Protein AF-B4I2L5-F1 (afdb_monomer_lite)

InterPro domains:
  IPR010512 Protein of unknown function DUF1091 [PF06477] (212-296)
  IPR010512 Protein of unknown function DUF1091 [SM00697] (222-309)
  IPR027887 Protein of unknown function DUF4464 [PF14713] (2-210)
  IPR027887 Protein of unknown function DUF4464 [PTHR33588] (3-206)

Secondary structure (DSSP, 8-state):
--GGG-SSHHHHHHTT--HHHHHHH--HHHHHHHHHHHTSS--SS-PPPHHHHHHHHHHHHHHTSPTTB--S--GGGG--S--HHHHHHHHHHHHHHTTS---EEEEEEE-TTS-EEEEEEEHHHHHHHTTBTT-TT---HHHHHTTSS-----TTSSEEEETTTTEEEE---SSEEEE-SS-SS-EEEETTT--EEES-TT------EEEEEEEEEESSSEEESS--EEEEHHHHHH-GGG-HHHHHHHHHHGGGBTT-SPSP--S---B----HHHHHHIIIIIS-PPSS-EEEEEEEEETTEEEE-

Foldseek 3Di:
DQLLPDPAPLSVLVVPQDPVNCVPVVDSVVSSCCSVVVPDPDDPDDDADRVRSVVVNVVVVVVPPDPFFADPDQLLVLQPDPPPVSVVLSVCQVVLVVVVDWDKDKDWDQDPVRDIKIAIAGSSQLRVLCRGNPDPPGDPSNCVSNVNDDDDDDLQGQWIADPVVRDIHGDADPQWDWDPPPFPAIWIAGPPPRDIDGPPPPDCSVFQFKKWKFKFFDDVHTDGPDDTDIDRLLVCLVPVVPDPVVNLVCVQQVVQWPSNDHDDDPDDIDGHDRDVVSVCCSCPPVPPDDDGDMDMDIFTATPNRTDDD

Radius of gyration: 32.86 Å; chains: 1; bounding box: 70×68×97 Å

Sequence (309 aa):
MNLINFNHYQDYVDSFITIKDIRYLGNKEIQRNLIQNACGKNCLGNLLTREQFYQRKEKELVLLKPRGLRGLQLFGDYLNNKDEVLQQFANREKKLLEKHISTVVYLVMRSKKGLEISSFMDLEQSLRESRFENFTGCVDWRGIFEGR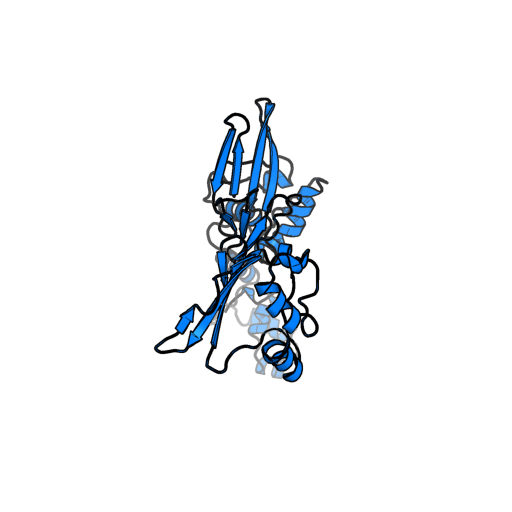TKLRPSNTHLSYFDWHQNRVTFNNSDNFRVQNKRAHSLLLKHVGDHKIFCVNASCDCEHSKSLNVSFFKRFSGYRPFMYNVTVDFCRFLKNPNSNAFVNFWYRMVVDYSNINHTCPYNRHIRVEKLPIDVVNFQMTEVLPFPEGDYLIESTWIAYDIKRVE

Structure (mmCIF, N/CA/C/O backbone):
data_AF-B4I2L5-F1
#
_entry.id   AF-B4I2L5-F1
#
loop_
_atom_site.group_PDB
_atom_site.id
_atom_site.type_symbol
_atom_site.label_atom_id
_atom_site.label_alt_id
_atom_site.label_comp_id
_atom_site.label_asym_id
_atom_site.label_entity_id
_atom_site.label_seq_id
_atom_site.pdbx_PDB_ins_code
_atom_site.Cartn_x
_atom_site.Cartn_y
_atom_site.Cartn_z
_atom_site.occupancy
_atom_site.B_iso_or_equiv
_atom_site.auth_seq_id
_atom_site.auth_comp_id
_atom_site.auth_asym_id
_atom_site.auth_atom_id
_atom_site.pdbx_PDB_model_num
ATOM 1 N N . MET A 1 1 ? 4.569 -17.262 41.190 1.00 61.34 1 MET A N 1
ATOM 2 C CA . MET A 1 1 ? 3.740 -18.275 40.499 1.00 61.34 1 MET A CA 1
ATOM 3 C C . MET A 1 1 ? 2.722 -17.508 39.670 1.00 61.34 1 MET A C 1
ATOM 5 O O . MET A 1 1 ? 2.061 -16.662 40.251 1.00 61.34 1 MET A O 1
ATOM 9 N N . ASN A 1 2 ? 2.671 -17.693 38.350 1.00 75.75 2 ASN A N 1
ATOM 10 C CA . ASN A 1 2 ? 1.764 -16.933 37.481 1.00 75.75 2 ASN A CA 1
ATOM 11 C C . ASN A 1 2 ? 0.374 -17.598 37.484 1.00 75.75 2 ASN A C 1
ATOM 13 O O . ASN A 1 2 ? 0.261 -18.748 37.058 1.00 75.75 2 ASN A O 1
ATOM 17 N N . LEU A 1 3 ? -0.660 -16.912 37.987 1.00 83.12 3 LEU A N 1
ATOM 18 C CA . LEU A 1 3 ? -2.002 -17.496 38.145 1.00 83.12 3 LEU A CA 1
ATOM 19 C C . LEU A 1 3 ? -2.769 -17.588 36.817 1.00 83.12 3 LEU A C 1
ATOM 21 O O . LEU A 1 3 ? -3.763 -18.309 36.721 1.00 83.12 3 LEU A O 1
ATOM 25 N N . ILE A 1 4 ? -2.300 -16.885 35.784 1.00 80.38 4 ILE A N 1
ATOM 26 C CA . ILE A 1 4 ? -2.923 -16.833 34.455 1.00 80.38 4 ILE A CA 1
ATOM 27 C C . ILE A 1 4 ? -2.838 -18.187 33.738 1.00 80.38 4 ILE A C 1
ATOM 29 O O . ILE A 1 4 ? -3.727 -18.520 32.960 1.00 80.38 4 ILE A O 1
ATOM 33 N N . ASN A 1 5 ? -1.825 -18.998 34.057 1.00 83.25 5 ASN A N 1
ATOM 34 C CA . ASN A 1 5 ? -1.577 -20.289 33.410 1.00 83.25 5 ASN A CA 1
ATOM 35 C C . ASN A 1 5 ? -2.523 -21.414 33.870 1.00 83.25 5 ASN A C 1
ATOM 37 O O . ASN A 1 5 ? -2.516 -22.491 33.282 1.00 83.25 5 ASN A O 1
ATOM 41 N N . PHE A 1 6 ? -3.321 -21.190 34.917 1.00 87.62 6 PHE A N 1
ATOM 42 C CA . PHE A 1 6 ? -4.268 -22.176 35.439 1.00 87.62 6 PHE A CA 1
ATOM 43 C C . PHE A 1 6 ? -5.675 -21.855 34.946 1.00 87.62 6 PHE A C 1
ATOM 45 O O . PHE A 1 6 ? -6.178 -20.760 35.206 1.00 87.62 6 PHE A O 1
ATOM 52 N N . ASN A 1 7 ? -6.344 -22.792 34.274 1.00 84.44 7 ASN A N 1
ATOM 53 C CA . ASN A 1 7 ? -7.700 -22.572 33.766 1.00 84.44 7 ASN A CA 1
ATOM 54 C C . ASN A 1 7 ? -8.716 -22.557 34.913 1.00 84.44 7 ASN A C 1
ATOM 56 O O . ASN A 1 7 ? -9.526 -21.630 35.010 1.00 84.44 7 ASN A O 1
ATOM 60 N N . HIS A 1 8 ? -8.601 -23.517 35.834 1.00 89.56 8 HIS A N 1
ATOM 61 C CA . HIS A 1 8 ? -9.477 -23.666 36.992 1.00 89.56 8 HIS A CA 1
ATOM 62 C C . HIS A 1 8 ? -8.708 -23.667 38.321 1.00 89.56 8 HIS A C 1
ATOM 64 O O . HIS A 1 8 ? -7.521 -23.974 38.384 1.00 89.56 8 HIS A O 1
ATOM 70 N N . TYR A 1 9 ? -9.413 -23.377 39.423 1.00 87.25 9 TYR A N 1
ATOM 71 C CA . TYR A 1 9 ? -8.840 -23.438 40.778 1.00 87.25 9 TYR A CA 1
ATOM 72 C C . TYR A 1 9 ? -8.257 -24.820 41.121 1.00 87.25 9 TYR A C 1
ATOM 74 O O . TYR A 1 9 ? -7.271 -24.915 41.842 1.00 87.25 9 TYR A O 1
ATOM 82 N N . GLN A 1 10 ? -8.840 -25.896 40.583 1.00 87.38 10 GLN A N 1
ATOM 83 C CA . GLN A 1 10 ? -8.324 -27.249 40.796 1.00 87.38 10 GLN A CA 1
ATOM 84 C C . GLN A 1 10 ? -6.940 -27.450 40.173 1.00 87.38 10 GLN A C 1
ATOM 86 O O . GLN A 1 10 ? -6.115 -28.111 40.788 1.00 87.38 10 GLN A O 1
ATOM 91 N N . ASP A 1 11 ? -6.655 -26.831 39.025 1.00 88.88 11 ASP A N 1
ATOM 92 C CA . ASP A 1 11 ? -5.337 -26.911 38.379 1.00 88.88 11 ASP A CA 1
ATOM 93 C C . ASP A 1 11 ? -4.271 -26.204 39.228 1.00 88.88 11 ASP A C 1
ATOM 95 O O . ASP A 1 11 ? -3.132 -26.655 39.336 1.00 88.88 11 ASP A O 1
ATOM 99 N N . TYR A 1 12 ? -4.662 -25.103 39.879 1.00 88.06 12 TYR A N 1
ATOM 100 C CA . TYR A 1 12 ? -3.818 -24.400 40.839 1.00 88.06 12 TYR A CA 1
ATOM 101 C C . TYR A 1 12 ? -3.526 -25.263 42.071 1.00 88.06 12 TYR A C 1
ATOM 103 O O . TYR A 1 12 ? -2.370 -25.366 42.468 1.00 88.06 12 TYR A O 1
ATOM 111 N N . VAL A 1 13 ? -4.534 -25.931 42.643 1.00 87.06 13 VAL A N 1
ATOM 112 C CA . VAL A 1 13 ? -4.345 -26.851 43.782 1.00 87.06 13 VAL A CA 1
ATOM 113 C C . VAL A 1 13 ? -3.491 -28.058 43.380 1.00 87.06 13 VAL A C 1
ATOM 115 O O . VAL A 1 13 ? -2.597 -28.449 44.126 1.00 87.06 13 VAL A O 1
ATOM 118 N N . ASP A 1 14 ? -3.704 -28.595 42.178 1.00 87.94 14 ASP A N 1
ATOM 119 C CA . ASP A 1 14 ? -2.928 -29.711 41.634 1.00 87.94 14 ASP A CA 1
ATOM 120 C C . ASP A 1 14 ? -1.438 -29.368 41.487 1.00 87.94 14 ASP A C 1
ATOM 122 O O . ASP A 1 14 ? -0.596 -30.252 41.621 1.00 87.94 14 ASP A O 1
ATOM 126 N N . SER A 1 15 ? -1.089 -28.092 41.281 1.00 87.25 15 SER A N 1
ATOM 127 C CA . SER A 1 15 ? 0.312 -27.653 41.184 1.00 87.25 15 SER A CA 1
ATOM 128 C C . SER A 1 15 ? 1.120 -27.829 42.477 1.00 87.25 15 SER A C 1
ATOM 130 O O . SER A 1 15 ? 2.350 -27.815 42.432 1.00 87.25 15 SER A O 1
ATOM 132 N N . PHE A 1 16 ? 0.445 -28.021 43.614 1.00 84.88 16 PHE A N 1
ATOM 133 C CA . PHE A 1 16 ? 1.075 -28.296 44.906 1.00 84.88 16 PHE A CA 1
ATOM 134 C C . PHE A 1 16 ? 1.218 -29.798 45.197 1.00 84.88 16 PHE A C 1
ATOM 136 O O . PHE A 1 16 ? 1.852 -30.155 46.188 1.00 84.88 16 PHE A O 1
ATOM 143 N N . ILE A 1 17 ? 0.659 -30.681 44.358 1.00 84.94 17 ILE A N 1
ATOM 144 C CA . ILE A 1 17 ? 0.780 -32.135 44.519 1.00 84.94 17 ILE A CA 1
ATOM 145 C C . ILE A 1 17 ? 2.190 -32.562 44.104 1.00 84.94 17 ILE A C 1
ATOM 147 O O . ILE A 1 17 ? 2.605 -32.376 42.959 1.00 84.94 17 ILE A O 1
ATOM 151 N N . THR A 1 18 ? 2.930 -33.182 45.019 1.00 83.88 18 THR A N 1
ATOM 152 C CA . THR A 1 18 ? 4.254 -33.734 44.721 1.00 83.88 18 THR A CA 1
ATOM 153 C C . THR A 1 18 ? 4.166 -35.186 44.249 1.00 83.88 18 THR A C 1
ATOM 155 O O . THR A 1 18 ? 3.208 -35.910 44.514 1.00 83.88 18 THR A O 1
ATOM 158 N N . ILE A 1 19 ? 5.226 -35.671 43.594 1.00 84.69 19 ILE A N 1
ATOM 159 C CA . ILE A 1 19 ? 5.331 -37.078 43.158 1.00 84.69 19 ILE A CA 1
ATOM 160 C C . ILE A 1 19 ? 5.208 -38.052 44.348 1.00 84.69 19 ILE A C 1
ATOM 162 O O . ILE A 1 19 ? 4.711 -39.168 44.192 1.00 84.69 19 ILE A O 1
ATOM 166 N N . LYS A 1 20 ? 5.631 -37.636 45.552 1.00 83.38 20 LYS A N 1
ATOM 167 C CA . LYS A 1 20 ? 5.480 -38.438 46.774 1.00 83.38 20 LYS A CA 1
ATOM 168 C C . LYS A 1 20 ? 4.007 -38.575 47.163 1.00 83.38 20 LYS A C 1
ATOM 170 O O . LYS A 1 20 ? 3.573 -39.688 47.439 1.00 83.38 20 LYS A O 1
ATOM 175 N N . ASP A 1 21 ? 3.235 -37.494 47.101 1.00 81.94 21 ASP A N 1
ATOM 176 C CA . ASP A 1 21 ? 1.800 -37.503 47.423 1.00 81.94 21 ASP A CA 1
ATOM 177 C C . ASP A 1 21 ? 1.022 -38.427 46.480 1.00 81.94 21 ASP A C 1
ATOM 179 O O . ASP A 1 21 ? 0.150 -39.181 46.914 1.00 81.94 21 ASP A O 1
ATOM 183 N N . ILE A 1 22 ? 1.409 -38.445 45.199 1.00 84.44 22 ILE A N 1
ATOM 184 C CA . ILE A 1 22 ? 0.869 -39.379 44.202 1.00 84.44 22 ILE A CA 1
ATOM 185 C C . ILE A 1 22 ? 1.139 -40.829 44.614 1.00 84.44 22 ILE A C 1
ATOM 187 O O . ILE A 1 22 ? 0.226 -41.654 44.600 1.00 84.44 22 ILE A O 1
ATOM 191 N N . ARG A 1 23 ? 2.377 -41.128 45.021 1.00 84.19 23 ARG A N 1
ATOM 192 C CA . ARG A 1 23 ? 2.812 -42.480 45.389 1.00 84.19 23 ARG A CA 1
ATOM 193 C C . ARG A 1 23 ? 2.156 -43.000 46.673 1.00 84.19 23 ARG A C 1
ATOM 195 O O . ARG A 1 23 ? 1.867 -44.189 46.736 1.00 84.19 23 ARG A O 1
ATOM 202 N N . TYR A 1 24 ? 1.948 -42.149 47.680 1.00 83.75 24 TYR A N 1
ATOM 203 C CA . TYR A 1 24 ? 1.448 -42.578 48.994 1.00 83.75 24 TYR A CA 1
ATOM 204 C C . TYR A 1 24 ? -0.075 -42.500 49.150 1.00 83.75 24 TYR A C 1
ATOM 206 O O . TYR A 1 24 ? -0.638 -43.318 49.870 1.00 83.75 24 TYR A O 1
ATOM 214 N N . LEU A 1 25 ? -0.752 -41.542 48.505 1.00 83.00 25 LEU A N 1
ATOM 215 C CA . LEU A 1 25 ? -2.194 -41.331 48.704 1.00 83.00 25 LEU A CA 1
ATOM 216 C C . LEU A 1 25 ? -3.056 -42.004 47.632 1.00 83.00 25 LEU A C 1
ATOM 218 O O . LEU A 1 25 ? -4.230 -42.254 47.891 1.00 83.00 25 LEU A O 1
ATOM 222 N N . GLY A 1 26 ? -2.505 -42.287 46.443 1.00 74.81 26 GLY A N 1
ATOM 223 C CA . GLY A 1 26 ? -3.140 -43.064 45.362 1.00 74.81 26 GLY A CA 1
ATOM 224 C C . GLY A 1 26 ? -4.397 -42.458 44.712 1.00 74.81 26 GLY A C 1
ATOM 225 O O . GLY A 1 26 ? -4.672 -42.737 43.549 1.00 74.81 26 GLY A O 1
ATOM 226 N N . ASN A 1 27 ? -5.139 -41.599 45.417 1.00 86.44 27 ASN A N 1
ATOM 227 C CA . ASN A 1 27 ? -6.363 -40.943 44.971 1.00 86.44 27 ASN A CA 1
ATOM 228 C C . ASN A 1 27 ? -6.184 -39.415 44.938 1.00 86.44 27 ASN A C 1
ATOM 230 O O . ASN A 1 27 ? -5.840 -38.779 45.940 1.00 86.44 27 ASN A O 1
ATOM 234 N N . LYS A 1 28 ? -6.480 -38.825 43.775 1.00 84.56 28 LYS A N 1
ATOM 235 C CA . LYS A 1 28 ? -6.339 -37.392 43.500 1.00 84.56 28 LYS A CA 1
ATOM 236 C C . LYS A 1 28 ? -7.265 -36.509 44.347 1.00 84.56 28 LYS A C 1
ATOM 238 O O . LYS A 1 28 ? -6.884 -35.399 44.710 1.00 84.56 28 LYS A O 1
ATOM 243 N N . GLU A 1 29 ? -8.458 -36.978 44.705 1.00 85.06 29 GLU A N 1
ATOM 244 C CA . GLU A 1 29 ? -9.378 -36.216 45.564 1.00 85.06 29 GLU A CA 1
ATOM 245 C C . GLU A 1 29 ? -8.872 -36.122 47.003 1.00 85.06 29 GLU A C 1
ATOM 247 O O . GLU A 1 29 ? -8.932 -35.055 47.612 1.00 85.06 29 GLU A O 1
ATOM 252 N N . ILE A 1 30 ? -8.296 -37.209 47.522 1.00 83.88 30 ILE A N 1
ATOM 253 C CA . ILE A 1 30 ? -7.693 -37.235 48.860 1.00 83.88 30 ILE A CA 1
ATOM 254 C C . ILE A 1 30 ? -6.484 -36.294 48.906 1.00 83.88 30 ILE A C 1
ATOM 256 O O . ILE A 1 30 ? -6.339 -35.537 49.860 1.00 83.88 30 ILE A O 1
ATOM 260 N N . GLN A 1 31 ? -5.665 -36.274 47.850 1.00 83.75 31 GLN A N 1
ATOM 261 C CA . GLN A 1 31 ? -4.533 -35.347 47.715 1.00 83.75 31 GLN A CA 1
ATOM 262 C C . GLN A 1 31 ? -4.987 -33.881 47.730 1.00 83.75 31 GLN A C 1
ATOM 264 O O . GLN A 1 31 ? -4.445 -33.074 48.483 1.00 83.75 31 GLN A O 1
ATOM 269 N N . ARG A 1 32 ? -6.017 -33.537 46.944 1.00 86.25 32 ARG A N 1
ATOM 270 C CA . ARG A 1 32 ? -6.589 -32.180 46.903 1.00 86.25 32 ARG A CA 1
ATOM 271 C C . ARG A 1 32 ? -7.162 -31.762 48.253 1.00 86.25 32 ARG A C 1
ATOM 273 O O . ARG A 1 32 ? -6.866 -30.662 48.714 1.00 86.25 32 ARG A O 1
ATOM 280 N N . ASN A 1 33 ? -7.934 -32.641 48.894 1.00 84.00 33 ASN A N 1
ATOM 281 C CA . ASN A 1 33 ? -8.493 -32.393 50.221 1.00 84.00 33 ASN A CA 1
ATOM 282 C C . ASN A 1 33 ? -7.387 -32.218 51.265 1.00 84.00 33 ASN A C 1
ATOM 284 O O . ASN A 1 33 ? -7.481 -31.327 52.105 1.00 84.00 33 ASN A O 1
ATOM 288 N N . LEU A 1 34 ? -6.318 -33.017 51.200 1.00 81.00 34 LEU A N 1
ATOM 289 C CA . LEU A 1 34 ? -5.181 -32.877 52.101 1.00 81.00 34 LEU A CA 1
ATOM 290 C C . LEU A 1 34 ? -4.499 -31.521 51.912 1.00 81.00 34 LEU A C 1
ATOM 292 O O . LEU A 1 34 ? -4.271 -30.841 52.895 1.00 81.00 34 LEU A O 1
ATOM 296 N N . ILE A 1 35 ? -4.238 -31.078 50.682 1.00 81.00 35 ILE A N 1
ATOM 297 C CA . ILE A 1 35 ? -3.601 -29.774 50.423 1.00 81.00 35 ILE A CA 1
ATOM 298 C C . ILE A 1 35 ? -4.484 -28.612 50.896 1.00 81.00 35 ILE A C 1
ATOM 300 O O . ILE A 1 35 ? -3.997 -27.675 51.530 1.00 81.00 35 ILE A O 1
ATOM 304 N N . GLN A 1 36 ? -5.787 -28.682 50.622 1.00 78.12 36 GLN A N 1
ATOM 305 C CA . GLN A 1 36 ? -6.747 -27.651 51.022 1.00 78.12 36 GLN A CA 1
ATOM 306 C C . GLN A 1 36 ? -6.915 -27.570 52.546 1.00 78.12 36 GLN A C 1
ATOM 308 O O . GLN A 1 36 ? -7.021 -26.469 53.083 1.00 78.12 36 GLN A O 1
ATOM 313 N N . ASN A 1 37 ? -6.901 -28.712 53.240 1.00 75.00 37 ASN A N 1
ATOM 314 C CA . ASN A 1 37 ? -7.140 -28.784 54.684 1.00 75.00 37 ASN A CA 1
ATOM 315 C C . ASN A 1 37 ? -5.853 -28.696 55.522 1.00 75.00 37 ASN A C 1
ATOM 317 O O . ASN A 1 37 ? -5.887 -28.184 56.639 1.00 75.00 37 ASN A O 1
ATOM 321 N N . ALA A 1 38 ? -4.716 -29.172 55.006 1.00 68.31 38 ALA A N 1
ATOM 322 C CA . ALA A 1 38 ? -3.429 -29.142 55.704 1.00 68.31 38 ALA A CA 1
ATOM 323 C C . ALA A 1 38 ? -2.872 -27.720 55.812 1.00 68.31 38 ALA A C 1
ATOM 325 O O . ALA A 1 38 ? -2.194 -27.413 56.789 1.00 68.31 38 ALA A O 1
ATOM 326 N N . CYS A 1 39 ? -3.214 -26.828 54.874 1.00 62.78 39 CYS A N 1
ATOM 327 C CA . CYS A 1 39 ? -2.889 -25.405 54.978 1.00 62.78 39 CYS A CA 1
ATOM 328 C C . CYS A 1 39 ? -3.935 -24.554 55.699 1.00 62.78 39 CYS A C 1
ATOM 330 O O . CYS A 1 39 ? -4.265 -23.443 55.287 1.00 62.78 39 CYS A O 1
ATOM 332 N N . GLY A 1 40 ? -4.389 -25.043 56.852 1.00 55.88 40 GLY A N 1
ATOM 333 C CA . GLY A 1 40 ? -5.051 -24.225 57.863 1.00 55.88 40 GLY A CA 1
ATOM 334 C C . GLY A 1 40 ? -4.043 -23.416 58.690 1.00 55.88 40 GLY A C 1
ATOM 335 O O . GLY A 1 40 ? -3.140 -23.990 59.288 1.00 55.88 40 GLY A O 1
ATOM 336 N N . LYS A 1 41 ? -4.227 -22.087 58.726 1.00 48.81 41 LYS A N 1
ATOM 337 C CA . LYS A 1 41 ? -3.626 -21.031 59.588 1.00 48.81 41 LYS A CA 1
ATOM 338 C C . LYS A 1 41 ? -2.095 -20.966 59.814 1.00 48.81 41 LYS A C 1
ATOM 340 O O . LYS A 1 41 ? -1.639 -19.877 60.135 1.00 48.81 41 LYS A O 1
ATOM 345 N N . ASN A 1 42 ? -1.306 -22.026 59.614 1.00 50.00 42 ASN A N 1
ATOM 346 C CA . ASN A 1 42 ? 0.117 -22.099 59.995 1.00 50.00 42 ASN A CA 1
ATOM 347 C C . ASN A 1 42 ? 1.076 -22.588 58.885 1.00 50.00 42 ASN A C 1
ATOM 349 O O . ASN A 1 42 ? 2.232 -22.901 59.164 1.00 50.00 42 ASN A O 1
ATOM 353 N N . CYS A 1 43 ? 0.652 -22.632 57.620 1.00 56.41 43 CYS A N 1
ATOM 354 C CA . CYS A 1 43 ? 1.584 -22.872 56.515 1.00 56.41 43 CYS A CA 1
ATOM 355 C C . CYS A 1 43 ? 2.410 -21.621 56.195 1.00 56.41 43 CYS A C 1
ATOM 357 O O . CYS A 1 43 ? 1.854 -20.560 55.928 1.00 56.41 43 CYS A O 1
ATOM 359 N N . LEU A 1 44 ? 3.732 -21.779 56.087 1.00 46.72 44 LEU A N 1
ATOM 360 C CA . LEU A 1 44 ? 4.698 -20.764 55.628 1.00 46.72 44 LEU A CA 1
ATOM 361 C C . LEU A 1 44 ? 4.501 -20.294 54.165 1.00 46.72 44 LEU A C 1
ATOM 363 O O . LEU A 1 44 ? 5.251 -19.450 53.680 1.00 46.72 44 LEU A O 1
ATOM 367 N N . GLY A 1 45 ? 3.480 -20.793 53.463 1.00 57.56 45 GLY A N 1
ATOM 368 C CA . GLY A 1 45 ? 3.029 -20.294 52.167 1.00 57.56 45 GLY A CA 1
ATOM 369 C C . GLY A 1 45 ? 1.503 -20.271 52.117 1.00 57.56 45 GLY A C 1
ATOM 370 O O . GLY A 1 45 ? 0.864 -21.315 52.210 1.00 57.56 45 GLY A O 1
ATOM 371 N N . ASN A 1 46 ? 0.913 -19.082 51.985 1.00 66.50 46 ASN A N 1
ATOM 372 C CA . ASN A 1 46 ? -0.540 -18.911 51.943 1.00 66.50 46 ASN A CA 1
ATOM 373 C C . ASN A 1 46 ? -1.109 -19.476 50.630 1.00 66.50 46 ASN A C 1
ATOM 375 O O . ASN A 1 46 ? -1.074 -18.799 49.598 1.00 66.50 46 ASN A O 1
ATOM 379 N N . LEU A 1 47 ? -1.643 -20.700 50.668 1.00 80.00 47 LEU A N 1
ATOM 380 C CA . LEU A 1 47 ? -2.510 -21.221 49.612 1.00 80.00 47 LEU A CA 1
ATOM 381 C C . LEU A 1 47 ? -3.712 -20.279 49.468 1.00 80.00 47 LEU A C 1
ATOM 383 O O . LEU A 1 47 ? -4.378 -19.958 50.453 1.00 80.00 47 LEU A O 1
ATOM 387 N N . LEU A 1 48 ? -3.986 -19.816 48.249 1.00 83.50 48 LEU A N 1
ATOM 388 C CA . LEU A 1 48 ? -5.117 -18.920 48.020 1.00 83.50 48 LEU A CA 1
ATOM 389 C C . LEU A 1 48 ? -6.430 -19.676 48.198 1.00 83.50 48 LEU A C 1
ATOM 391 O O . LEU A 1 48 ? -6.603 -20.777 47.662 1.00 83.50 48 LEU A O 1
ATOM 395 N N . THR A 1 49 ? -7.386 -19.055 48.889 1.00 84.50 49 THR A N 1
ATOM 396 C CA . THR A 1 49 ? -8.768 -19.544 48.861 1.00 84.50 49 THR A CA 1
ATOM 397 C C . THR A 1 49 ? -9.317 -19.456 47.436 1.00 84.50 49 THR A C 1
ATOM 399 O O . THR A 1 49 ? -8.818 -18.689 46.607 1.00 84.50 49 THR A O 1
ATOM 402 N N . ARG A 1 50 ? -10.370 -20.224 47.132 1.00 87.12 50 ARG A N 1
ATOM 403 C CA . ARG A 1 50 ? -11.007 -20.210 45.805 1.00 87.12 50 ARG A CA 1
ATOM 404 C C . ARG A 1 50 ? -11.382 -18.791 45.361 1.00 87.12 50 ARG A C 1
ATOM 406 O O . ARG A 1 50 ? -11.138 -18.430 44.215 1.00 87.12 50 ARG A O 1
ATOM 413 N N . GLU A 1 51 ? -11.916 -17.979 46.269 1.00 85.75 51 GLU A N 1
ATOM 414 C CA . GLU A 1 51 ? -12.274 -16.581 46.001 1.00 85.75 51 GLU A CA 1
ATOM 415 C C . GLU A 1 51 ? -11.041 -15.703 45.764 1.00 85.75 51 GLU A C 1
ATOM 417 O O . GLU A 1 51 ? -10.975 -14.977 44.772 1.00 85.75 51 GLU A O 1
ATOM 422 N N . GLN A 1 52 ? -10.027 -15.816 46.627 1.00 87.31 52 GLN A N 1
ATOM 423 C CA . GLN A 1 52 ? -8.784 -15.056 46.494 1.00 87.31 52 GLN A CA 1
ATOM 424 C C . GLN A 1 52 ? -8.041 -15.387 45.198 1.00 87.31 52 GLN A C 1
ATOM 426 O O . GLN A 1 52 ? -7.450 -14.493 44.592 1.00 87.31 52 GLN A O 1
ATOM 431 N N . PHE A 1 53 ? -8.083 -16.647 44.753 1.00 89.62 53 PHE A N 1
ATOM 432 C CA . PHE A 1 53 ? -7.508 -17.084 43.484 1.00 89.62 53 PHE A CA 1
ATOM 433 C C . PHE A 1 53 ? -8.138 -16.343 42.302 1.00 89.62 53 PHE A C 1
ATOM 435 O O . PHE A 1 53 ? -7.413 -15.726 41.520 1.00 89.62 53 PHE A O 1
ATOM 442 N N . TYR A 1 54 ? -9.472 -16.340 42.196 1.00 89.19 54 TYR A N 1
ATOM 443 C CA . TYR A 1 54 ? -10.154 -15.653 41.096 1.00 89.19 54 TYR A CA 1
ATOM 444 C C . TYR A 1 54 ? -9.942 -14.135 41.152 1.00 89.19 54 TYR A C 1
ATOM 446 O O . TYR A 1 54 ? -9.616 -13.538 40.128 1.00 89.19 54 TYR A O 1
ATOM 454 N N . GLN A 1 55 ? -10.004 -13.523 42.340 1.00 88.44 55 GLN A N 1
ATOM 455 C CA . GLN A 1 55 ? -9.766 -12.083 42.505 1.00 88.44 55 GLN A CA 1
ATOM 456 C C . GLN A 1 55 ? -8.341 -11.662 42.115 1.00 88.44 55 GLN A C 1
ATOM 458 O O . GLN A 1 55 ? -8.147 -10.632 41.467 1.00 88.44 55 GLN A O 1
ATOM 463 N N . ARG A 1 56 ? -7.313 -12.428 42.507 1.00 85.62 56 ARG A N 1
ATOM 464 C CA . ARG A 1 56 ? -5.923 -12.128 42.121 1.00 85.62 56 ARG A CA 1
ATOM 465 C C . ARG A 1 56 ? -5.682 -12.365 40.636 1.00 85.62 56 ARG A C 1
ATOM 467 O O . ARG A 1 56 ? -5.031 -11.532 40.013 1.00 85.62 56 ARG A O 1
ATOM 474 N N . LYS A 1 57 ? -6.225 -13.450 40.076 1.00 87.38 57 LYS A N 1
ATOM 475 C CA . LYS A 1 57 ? -6.122 -13.753 38.643 1.00 87.38 57 LYS A CA 1
ATOM 476 C C . LYS A 1 57 ? -6.742 -12.640 37.799 1.00 87.38 57 LYS A C 1
ATOM 478 O O . LYS A 1 57 ? -6.150 -12.221 36.812 1.00 87.38 57 LYS A O 1
ATOM 483 N N . GLU A 1 58 ? -7.892 -12.112 38.209 1.00 82.50 58 GLU A N 1
ATOM 484 C CA . GLU A 1 58 ? -8.534 -10.983 37.532 1.00 82.50 58 GLU A CA 1
ATOM 485 C C . GLU A 1 58 ? -7.680 -9.709 37.599 1.00 82.50 58 GLU A C 1
ATOM 487 O O . GLU A 1 58 ? -7.466 -9.053 36.581 1.00 82.50 58 GLU A O 1
ATOM 492 N N . LYS A 1 59 ? -7.107 -9.393 38.767 1.00 83.44 59 LYS A N 1
ATOM 493 C CA . LYS A 1 59 ? -6.180 -8.258 38.917 1.00 83.44 59 LYS A CA 1
ATOM 494 C C . LYS A 1 59 ? -4.927 -8.407 38.048 1.00 83.44 59 LYS A C 1
ATOM 496 O O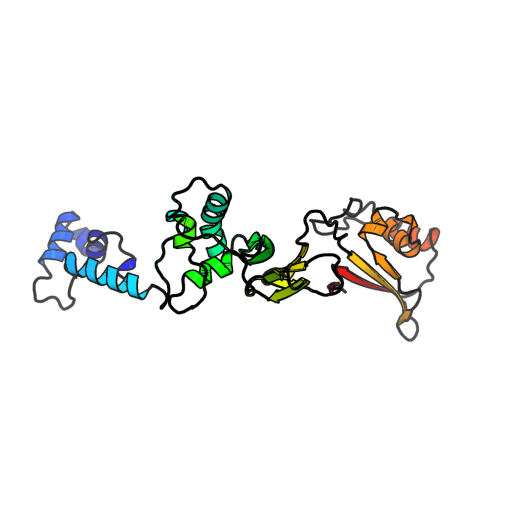 . LYS A 1 59 ? -4.533 -7.440 37.404 1.00 83.44 59 LYS A O 1
ATOM 501 N N . GLU A 1 60 ? -4.323 -9.594 37.988 1.00 81.19 60 GLU A N 1
ATOM 502 C CA . GLU A 1 60 ? -3.181 -9.873 37.101 1.00 81.19 60 GLU A CA 1
ATOM 503 C C . GLU A 1 60 ? -3.559 -9.735 35.618 1.00 81.19 60 GLU A C 1
ATOM 505 O O . GLU A 1 60 ? -2.819 -9.121 34.852 1.00 81.19 60 GLU A O 1
ATOM 510 N N . LEU A 1 61 ? -4.741 -10.213 35.213 1.00 74.62 61 LEU A N 1
ATOM 511 C CA . LEU A 1 61 ? -5.259 -10.040 33.850 1.00 74.62 61 LEU A CA 1
ATOM 512 C C . LEU A 1 61 ? -5.502 -8.570 33.494 1.00 74.62 61 LEU A C 1
ATOM 514 O O . LEU A 1 61 ? -5.282 -8.168 32.353 1.00 74.62 61 LEU A O 1
ATOM 518 N N . VAL A 1 62 ? -5.943 -7.754 34.452 1.00 71.69 62 VAL A N 1
ATOM 519 C CA . VAL A 1 62 ? -6.088 -6.304 34.266 1.00 71.69 62 VAL A CA 1
ATOM 520 C C . VAL A 1 62 ? -4.724 -5.626 34.131 1.00 71.69 62 VAL A C 1
ATOM 522 O O . VAL A 1 62 ? -4.580 -4.752 33.284 1.00 71.69 62 VAL A O 1
ATOM 525 N N . LEU A 1 63 ? -3.713 -6.048 34.897 1.00 70.31 63 LEU A N 1
ATOM 526 C CA . LEU A 1 63 ? -2.346 -5.517 34.804 1.00 70.31 63 LEU A CA 1
ATOM 527 C C . LEU A 1 63 ? -1.638 -5.889 33.492 1.00 70.31 63 LEU A C 1
ATOM 529 O O . LEU A 1 63 ? -0.779 -5.135 33.039 1.00 70.31 63 LEU A O 1
ATOM 533 N N . LEU A 1 64 ? -2.009 -7.012 32.869 1.00 66.69 64 LEU A N 1
ATOM 534 C CA . LEU A 1 64 ? -1.561 -7.375 31.521 1.00 66.69 64 LEU A CA 1
ATOM 535 C C . LEU A 1 64 ? -2.180 -6.509 30.415 1.00 66.69 64 LEU A C 1
ATOM 537 O O . LEU A 1 64 ? -1.679 -6.524 29.289 1.00 66.69 64 LEU A O 1
ATOM 541 N N . LYS A 1 65 ? -3.261 -5.764 30.689 1.00 59.62 65 LYS A N 1
ATOM 542 C CA . LYS A 1 65 ? -3.828 -4.856 29.688 1.00 59.62 65 LYS A CA 1
ATOM 543 C C . LYS A 1 65 ? -2.859 -3.684 29.486 1.00 59.62 65 LYS A C 1
ATOM 545 O O . LYS A 1 65 ? -2.500 -3.027 30.466 1.00 59.62 65 LYS A O 1
ATOM 550 N N . PRO A 1 66 ? -2.441 -3.378 28.245 1.00 58.66 66 PRO A N 1
ATOM 551 C CA . PRO A 1 66 ? -1.630 -2.195 27.992 1.00 58.66 66 PRO A CA 1
ATOM 552 C C . PRO A 1 66 ? -2.384 -0.949 28.478 1.00 58.66 66 PRO A C 1
ATOM 554 O O . PRO A 1 66 ? -3.580 -0.792 28.219 1.00 58.66 66 PRO A O 1
ATOM 557 N N . ARG A 1 67 ? -1.695 -0.080 29.232 1.00 55.72 67 ARG A N 1
ATOM 558 C CA . ARG A 1 67 ? -2.290 1.135 29.812 1.00 55.72 67 ARG A CA 1
ATOM 559 C C . ARG A 1 67 ? -2.894 2.001 28.698 1.00 55.72 67 ARG A C 1
ATOM 561 O O . ARG A 1 67 ? -2.203 2.316 27.734 1.00 55.72 67 ARG A O 1
ATOM 568 N N . GLY A 1 68 ? -4.159 2.398 28.855 1.00 57.66 68 GLY A N 1
ATOM 569 C CA . GLY A 1 68 ? -4.865 3.302 27.937 1.00 57.66 68 GLY A CA 1
ATOM 570 C C . GLY A 1 68 ? -5.650 2.638 26.799 1.00 57.66 68 GLY A C 1
ATOM 571 O O . GLY A 1 68 ? -6.087 3.354 25.903 1.00 57.66 68 GLY A O 1
ATOM 572 N N . LEU A 1 69 ? -5.836 1.311 26.810 1.00 62.59 69 LEU A N 1
ATOM 573 C CA . LEU A 1 69 ? -6.622 0.580 25.806 1.00 62.59 69 LEU A CA 1
ATOM 574 C C . LEU A 1 69 ? -8.067 0.314 26.290 1.00 62.59 69 LEU A C 1
ATOM 576 O O . LEU A 1 69 ? -8.270 -0.375 27.294 1.00 62.59 69 LEU A O 1
ATOM 580 N N . ARG A 1 70 ? -9.086 0.781 25.552 1.00 59.81 70 ARG A N 1
ATOM 581 C CA . ARG A 1 70 ? -10.506 0.466 25.804 1.00 59.81 70 ARG A CA 1
ATOM 582 C C . ARG A 1 70 ? -10.840 -0.966 25.398 1.00 59.81 70 ARG A C 1
ATOM 584 O O . ARG A 1 70 ? -11.257 -1.213 24.271 1.00 59.81 70 ARG A O 1
ATOM 591 N N . GLY A 1 71 ? -10.736 -1.888 26.353 1.00 61.66 71 GLY A N 1
ATOM 592 C CA . GLY A 1 71 ? -11.219 -3.264 26.207 1.00 61.66 71 GLY A CA 1
ATOM 593 C C . GLY A 1 71 ? -10.475 -4.096 25.149 1.00 61.66 71 GLY A C 1
ATOM 594 O O . GLY A 1 71 ? -9.813 -3.588 24.252 1.00 61.66 71 GLY A O 1
ATOM 595 N N . LEU A 1 72 ? -10.579 -5.422 25.263 1.00 68.38 72 LEU A N 1
ATOM 596 C CA . LEU A 1 72 ? -10.033 -6.370 24.275 1.00 68.38 72 LEU A CA 1
ATOM 597 C C . LEU A 1 72 ? -11.058 -6.738 23.189 1.00 68.38 72 LEU A C 1
ATOM 599 O O . LEU A 1 72 ? -10.760 -7.533 22.304 1.00 68.38 72 LEU A O 1
ATOM 603 N N . GLN A 1 73 ? -12.270 -6.190 23.277 1.00 80.94 73 GLN A N 1
ATOM 604 C CA . GLN A 1 73 ? -13.375 -6.544 22.398 1.00 80.94 73 GLN A CA 1
ATOM 605 C C . GLN A 1 73 ? -13.203 -5.927 21.006 1.00 80.94 73 GLN A C 1
ATOM 607 O O . GLN A 1 73 ? -12.630 -4.838 20.855 1.00 80.94 73 GLN A O 1
ATOM 612 N N . LEU A 1 74 ? -13.677 -6.632 19.983 1.00 87.25 74 LEU A N 1
ATOM 613 C CA . LEU A 1 74 ? -13.671 -6.144 18.610 1.00 87.25 74 LEU A CA 1
ATOM 614 C C . LEU A 1 74 ? -14.857 -5.195 18.407 1.00 87.25 74 LEU A C 1
ATOM 616 O O . LEU A 1 74 ? -15.929 -5.401 18.973 1.00 87.25 74 LEU A O 1
ATOM 620 N N . PHE A 1 75 ? -14.675 -4.126 17.633 1.00 90.50 75 PHE A N 1
ATOM 621 C CA . PHE A 1 75 ? -15.777 -3.219 17.311 1.00 90.50 75 PHE A CA 1
ATOM 622 C C . PHE A 1 75 ? -16.841 -3.916 16.458 1.00 90.50 75 PHE A C 1
ATOM 624 O O . PHE A 1 75 ? -18.027 -3.634 16.616 1.00 90.50 75 PHE A O 1
ATOM 631 N N . GLY A 1 76 ? -16.430 -4.869 15.619 1.00 87.75 76 GLY A N 1
ATOM 632 C CA . GLY A 1 76 ? -17.317 -5.707 14.821 1.00 87.75 76 GLY A CA 1
ATOM 633 C C . GLY A 1 76 ? -18.317 -6.526 15.641 1.00 87.75 76 GLY A C 1
ATOM 634 O O . GLY A 1 76 ? -19.388 -6.833 15.127 1.00 87.75 76 GLY A O 1
ATOM 635 N N . ASP A 1 77 ? -18.034 -6.808 16.918 1.00 89.88 77 ASP A N 1
ATOM 636 C CA . ASP A 1 77 ? -18.964 -7.520 17.810 1.00 89.88 77 ASP A CA 1
ATOM 637 C C . ASP A 1 77 ? -20.230 -6.692 18.115 1.00 89.88 77 ASP A C 1
ATOM 639 O O . ASP A 1 77 ? -21.247 -7.241 18.529 1.00 89.88 77 ASP A O 1
ATOM 643 N N . TYR A 1 78 ? -20.177 -5.371 17.905 1.00 90.06 78 TYR A N 1
ATOM 644 C CA . TYR A 1 78 ? -21.290 -4.436 18.108 1.00 90.06 78 TYR A CA 1
ATOM 645 C C . TYR A 1 78 ? -22.126 -4.204 16.837 1.00 90.06 78 TYR A C 1
ATOM 647 O O . TYR A 1 78 ? -22.967 -3.302 16.800 1.00 90.06 78 TYR A O 1
ATOM 655 N N . LEU A 1 79 ? -21.870 -4.969 15.772 1.00 91.19 79 LEU A N 1
ATOM 656 C CA . LEU A 1 79 ? -22.584 -4.850 14.509 1.00 91.19 79 LEU A CA 1
ATOM 657 C C . LEU A 1 79 ? -24.044 -5.296 14.666 1.00 91.19 79 LEU A C 1
ATOM 659 O O . LEU A 1 79 ? -24.338 -6.485 14.758 1.00 91.19 79 LEU A O 1
ATOM 663 N N . ASN A 1 80 ? -24.963 -4.333 14.613 1.00 89.50 80 ASN A N 1
ATOM 664 C CA . ASN A 1 80 ? -26.402 -4.588 14.769 1.00 89.50 80 ASN A CA 1
ATOM 665 C C . ASN A 1 80 ? -27.190 -4.488 13.454 1.00 89.50 80 ASN A C 1
ATOM 667 O O . ASN A 1 80 ? -28.396 -4.733 13.426 1.00 89.50 80 ASN A O 1
ATOM 671 N N . ASN A 1 81 ? -26.537 -4.091 12.362 1.00 87.19 81 ASN A N 1
ATOM 672 C CA . ASN A 1 81 ? -27.169 -3.856 11.069 1.00 87.19 81 ASN A CA 1
ATOM 673 C C . ASN A 1 81 ? -26.678 -4.851 10.002 1.00 87.19 81 ASN A C 1
ATOM 675 O O . ASN A 1 81 ? -25.695 -5.569 10.177 1.00 87.19 81 ASN A O 1
ATOM 679 N N . LYS A 1 82 ? -27.401 -4.909 8.880 1.00 91.38 82 LYS A N 1
ATOM 680 C CA . LYS A 1 82 ? -27.065 -5.755 7.723 1.00 91.38 82 LYS A CA 1
ATOM 681 C C . LYS A 1 82 ? -26.252 -5.004 6.662 1.00 91.38 82 LYS A C 1
ATOM 683 O O . LYS A 1 82 ? -26.324 -5.353 5.491 1.00 91.38 82 LYS A O 1
ATOM 688 N N . ASP A 1 83 ? -25.539 -3.949 7.050 1.00 93.06 83 ASP A N 1
ATOM 689 C CA . ASP A 1 83 ? -24.718 -3.185 6.113 1.00 93.06 83 ASP A CA 1
ATOM 690 C C . ASP A 1 83 ? -23.540 -4.052 5.647 1.00 93.06 83 ASP A C 1
ATOM 692 O O . ASP A 1 83 ? -22.703 -4.478 6.448 1.00 93.06 83 ASP A O 1
ATOM 696 N N . GLU A 1 84 ? -23.490 -4.333 4.346 1.00 94.56 84 GLU A N 1
ATOM 697 C CA . GLU A 1 84 ? -22.468 -5.192 3.750 1.00 94.56 84 GLU A CA 1
ATOM 698 C C . GLU A 1 84 ? -21.056 -4.632 3.966 1.00 94.56 84 GLU A C 1
ATOM 700 O O . GLU A 1 84 ? -20.123 -5.391 4.234 1.00 94.56 84 GLU A O 1
ATOM 705 N N . VAL A 1 85 ? -20.878 -3.308 3.918 1.00 93.12 85 VAL A N 1
ATOM 706 C CA . VAL A 1 85 ? -19.570 -2.666 4.105 1.00 93.12 85 VAL A CA 1
ATOM 707 C C . VAL A 1 85 ? -19.110 -2.818 5.552 1.00 93.12 85 VAL A C 1
ATOM 709 O O . VAL A 1 85 ? -17.957 -3.180 5.797 1.00 93.12 85 VAL A O 1
ATOM 712 N N . LEU A 1 86 ? -20.003 -2.611 6.521 1.00 94.31 86 LEU A N 1
ATOM 713 C CA . LEU A 1 86 ? -19.663 -2.792 7.935 1.00 94.31 86 LEU A CA 1
ATOM 714 C C . LEU A 1 86 ? -19.403 -4.262 8.279 1.00 94.31 86 LEU A C 1
ATOM 716 O O . LEU A 1 86 ? -18.462 -4.548 9.019 1.00 94.31 86 LEU A O 1
ATOM 720 N N . GLN A 1 87 ? -20.134 -5.207 7.680 1.00 94.56 87 GLN A N 1
ATOM 721 C CA . GLN A 1 87 ? -19.803 -6.635 7.777 1.00 94.56 87 GLN A CA 1
ATOM 722 C C . GLN A 1 87 ? -18.393 -6.920 7.246 1.00 94.56 87 GLN A C 1
ATOM 724 O O . GLN A 1 87 ? -17.611 -7.646 7.865 1.00 94.56 87 GLN A O 1
ATOM 729 N N . GLN A 1 88 ? -18.026 -6.314 6.114 1.00 95.38 88 GLN A N 1
ATOM 730 C CA . GLN A 1 88 ? -16.685 -6.436 5.552 1.00 95.38 88 GLN A CA 1
ATOM 731 C C . GLN A 1 88 ? -15.607 -5.810 6.452 1.00 95.38 88 GLN A C 1
ATOM 733 O O . GLN A 1 88 ? -14.494 -6.344 6.502 1.00 95.38 88 GLN A O 1
ATOM 738 N N . PHE A 1 89 ? -15.904 -4.731 7.180 1.00 95.75 89 PHE A N 1
ATOM 739 C CA . PHE A 1 89 ? -14.985 -4.154 8.168 1.00 95.75 89 PHE A CA 1
ATOM 740 C C . PHE A 1 89 ? -14.839 -5.048 9.401 1.00 95.75 89 PHE A C 1
ATOM 742 O O . PHE A 1 89 ? -13.707 -5.344 9.783 1.00 95.75 89 PHE A O 1
ATOM 749 N N . ALA A 1 90 ? -15.942 -5.560 9.955 1.00 94.12 90 ALA A N 1
ATOM 750 C CA . ALA A 1 90 ? -15.928 -6.496 11.082 1.00 94.12 90 ALA A CA 1
ATOM 751 C C . ALA A 1 90 ? -15.087 -7.748 10.769 1.00 94.12 90 ALA A C 1
ATOM 753 O O . ALA A 1 90 ? -14.187 -8.112 11.523 1.00 94.12 90 ALA A O 1
ATOM 754 N N . ASN A 1 91 ? -15.285 -8.346 9.589 1.00 94.19 91 ASN A N 1
ATOM 755 C CA . ASN A 1 91 ? -14.523 -9.516 9.136 1.00 94.19 91 ASN A CA 1
ATOM 756 C C . ASN A 1 91 ? -13.019 -9.241 8.944 1.00 94.19 91 ASN A C 1
ATOM 758 O O . ASN A 1 91 ? -12.202 -10.170 8.970 1.00 94.19 91 ASN A O 1
ATOM 762 N N . ARG A 1 92 ? -12.639 -7.980 8.697 1.00 95.38 92 ARG A N 1
ATOM 763 C CA . ARG A 1 92 ? -11.243 -7.557 8.509 1.00 95.38 92 ARG A CA 1
ATOM 764 C C . ARG A 1 92 ? -10.577 -7.132 9.807 1.00 95.38 92 ARG A C 1
ATOM 766 O O . ARG A 1 92 ? -9.363 -7.256 9.889 1.00 95.38 92 ARG A O 1
ATOM 773 N N . GLU A 1 93 ? -11.329 -6.680 10.805 1.00 93.38 93 GLU A N 1
ATOM 774 C CA . GLU A 1 93 ? -10.791 -6.076 12.025 1.00 93.38 93 GLU A CA 1
ATOM 775 C C . GLU A 1 93 ? -9.735 -6.953 12.705 1.00 93.38 93 GLU A C 1
ATOM 777 O O . GLU A 1 93 ? -8.609 -6.505 12.919 1.00 93.38 93 GLU A O 1
ATOM 782 N N . LYS A 1 94 ? -10.049 -8.230 12.958 1.00 89.94 94 LYS A N 1
ATOM 783 C CA . LYS A 1 94 ? -9.090 -9.165 13.561 1.00 89.94 94 LYS A CA 1
ATOM 784 C C . LYS A 1 94 ? -7.823 -9.320 12.710 1.00 89.94 94 LYS A C 1
ATOM 786 O O . LYS A 1 94 ? -6.717 -9.254 13.233 1.00 89.94 94 LYS A O 1
ATOM 791 N N . LYS A 1 95 ? -7.977 -9.454 11.389 1.00 93.44 95 LYS A N 1
ATOM 792 C CA . LYS A 1 95 ? -6.856 -9.614 10.445 1.00 93.44 95 LYS A CA 1
ATOM 793 C C . LYS A 1 95 ? -5.992 -8.352 10.339 1.00 93.44 95 LYS A C 1
ATOM 795 O O . LYS A 1 95 ? -4.793 -8.463 10.108 1.00 93.44 95 LYS A O 1
ATOM 800 N N . LEU A 1 96 ? -6.595 -7.171 10.481 1.00 93.00 96 LEU A N 1
ATOM 801 C CA . LEU A 1 96 ? -5.901 -5.880 10.498 1.00 93.00 96 LEU A CA 1
ATOM 802 C C . LEU A 1 96 ? -5.076 -5.726 11.781 1.00 93.00 96 LEU A C 1
ATOM 804 O O . LEU A 1 96 ? -3.905 -5.360 11.707 1.00 93.00 96 LEU A O 1
ATOM 808 N N . LEU A 1 97 ? -5.653 -6.071 12.939 1.00 86.12 97 LEU A N 1
ATOM 809 C CA . LEU A 1 97 ? -4.958 -6.052 14.233 1.00 86.12 97 LEU A CA 1
ATOM 810 C C . LEU A 1 97 ? -3.782 -7.040 14.271 1.00 86.12 97 LEU A C 1
ATOM 812 O O . LEU A 1 97 ? -2.717 -6.708 14.781 1.00 86.12 97 LEU A O 1
ATOM 816 N N . GLU A 1 98 ? -3.953 -8.223 13.676 1.00 87.25 98 GLU A N 1
ATOM 817 C CA . GLU A 1 98 ? -2.900 -9.238 13.510 1.00 87.25 98 GLU A CA 1
ATOM 818 C C . GLU A 1 98 ? -1.903 -8.904 12.381 1.00 87.25 98 GLU A C 1
ATOM 820 O O . GLU A 1 98 ? -0.968 -9.663 12.139 1.00 87.25 98 GLU A O 1
ATOM 825 N N . LYS A 1 99 ? -2.077 -7.772 11.678 1.00 87.88 99 LYS A N 1
ATOM 826 C CA . LYS A 1 99 ? -1.225 -7.322 10.559 1.00 87.88 99 LYS A CA 1
ATOM 827 C C . LYS A 1 99 ? -1.121 -8.328 9.400 1.00 87.88 99 LYS A C 1
ATOM 829 O O . LYS A 1 99 ? -0.155 -8.314 8.642 1.00 87.88 99 LYS A O 1
ATOM 834 N N . HIS A 1 100 ? -2.138 -9.169 9.211 1.00 89.38 100 HIS A N 1
ATOM 835 C CA . HIS A 1 100 ? -2.221 -10.104 8.082 1.00 89.38 100 HIS A CA 1
ATOM 836 C C . HIS A 1 100 ? -2.631 -9.418 6.774 1.00 89.38 100 HIS A C 1
ATOM 838 O O . HIS A 1 100 ? -2.300 -9.891 5.688 1.00 89.38 100 HIS A O 1
ATOM 844 N N . ILE A 1 101 ? -3.382 -8.320 6.869 1.00 92.19 101 ILE A N 1
ATOM 845 C CA . ILE A 1 101 ? -3.820 -7.510 5.732 1.00 92.19 101 ILE A CA 1
ATOM 846 C C . ILE A 1 101 ? -3.665 -6.029 6.071 1.00 92.19 101 ILE A C 1
ATOM 848 O O . ILE A 1 101 ? -3.751 -5.647 7.235 1.00 92.19 101 ILE A O 1
ATOM 852 N N . SER A 1 102 ? -3.529 -5.198 5.041 1.00 92.69 102 SER A N 1
ATOM 853 C CA . SER A 1 102 ? -3.620 -3.740 5.147 1.00 92.69 102 SER A CA 1
ATOM 854 C C . SER A 1 102 ? -4.781 -3.274 4.271 1.00 92.69 102 SER A C 1
ATOM 856 O O . SER A 1 102 ? -4.991 -3.811 3.183 1.00 92.69 102 SER A O 1
ATOM 858 N N . THR A 1 103 ? -5.599 -2.332 4.742 1.00 94.19 103 THR A N 1
ATOM 859 C CA . THR A 1 103 ? -6.824 -1.921 4.035 1.00 94.19 103 THR A CA 1
ATOM 860 C C . THR A 1 103 ? -6.941 -0.406 3.994 1.00 94.19 103 THR A C 1
ATOM 862 O O . THR A 1 103 ? -6.991 0.250 5.032 1.00 94.19 103 THR A O 1
ATOM 865 N N . VAL A 1 104 ? -7.030 0.129 2.776 1.00 94.19 104 VAL A N 1
ATOM 866 C CA . VAL A 1 104 ? -7.362 1.531 2.516 1.00 94.19 104 VAL A CA 1
ATOM 867 C C . VAL A 1 104 ? -8.811 1.600 2.056 1.00 94.19 104 VAL A C 1
ATOM 869 O O . VAL A 1 104 ? -9.219 0.844 1.177 1.00 94.19 104 VAL A O 1
ATOM 872 N N . VAL A 1 105 ? -9.586 2.498 2.654 1.00 94.56 105 VAL A N 1
ATOM 873 C CA . VAL A 1 105 ? -11.010 2.681 2.362 1.00 94.56 105 VAL A CA 1
ATOM 874 C C . VAL A 1 105 ? -11.210 4.018 1.668 1.00 94.56 105 VAL A C 1
ATOM 876 O O . VAL A 1 105 ? -10.746 5.050 2.154 1.00 94.56 105 VAL A O 1
ATOM 879 N N . TYR A 1 106 ? -11.927 4.001 0.547 1.00 93.44 106 TYR A N 1
ATOM 880 C CA . TYR A 1 106 ? -12.427 5.213 -0.088 1.00 93.44 106 TYR A CA 1
ATOM 881 C C . TYR A 1 106 ? -13.782 5.586 0.502 1.00 93.44 106 TYR A C 1
ATOM 883 O O . TYR A 1 106 ? -14.699 4.767 0.526 1.00 93.44 106 TYR A O 1
ATOM 891 N N . LEU A 1 107 ? -13.907 6.823 0.965 1.00 93.12 107 LEU A N 1
ATOM 892 C CA . LEU A 1 107 ? -15.154 7.383 1.459 1.00 93.12 107 LEU A CA 1
ATOM 893 C C . LEU A 1 107 ? -15.561 8.560 0.591 1.00 93.12 107 LEU A C 1
ATOM 895 O O . LEU A 1 107 ? -14.755 9.460 0.352 1.00 93.12 107 LEU A O 1
ATOM 899 N N . VAL A 1 108 ? -16.833 8.590 0.213 1.00 92.00 108 VAL A N 1
ATOM 900 C CA . VAL A 1 108 ? -17.476 9.732 -0.437 1.00 92.00 108 VAL A CA 1
ATOM 901 C C . VAL A 1 108 ? -18.754 10.036 0.311 1.00 92.00 108 VAL A C 1
ATOM 903 O O . VAL A 1 108 ? -19.525 9.136 0.641 1.00 92.00 108 VAL A O 1
ATOM 906 N N . MET A 1 109 ? -18.985 11.312 0.589 1.00 91.06 109 MET A N 1
ATOM 907 C CA . MET A 1 109 ? -20.245 11.764 1.150 1.00 91.06 109 MET A CA 1
ATOM 908 C C . MET A 1 109 ? -20.654 13.109 0.584 1.00 91.06 109 MET A C 1
ATOM 910 O O . MET A 1 109 ? -19.822 13.948 0.256 1.00 91.06 109 MET A O 1
ATOM 914 N N . ARG A 1 110 ? -21.959 13.365 0.609 1.00 88.62 110 ARG A N 1
ATOM 915 C CA . ARG A 1 110 ? -22.497 14.701 0.391 1.00 88.62 110 ARG A CA 1
ATOM 916 C C . ARG A 1 110 ? -22.452 15.499 1.695 1.00 88.62 110 ARG A C 1
ATOM 918 O O . ARG A 1 110 ? -23.013 15.092 2.713 1.00 88.62 110 ARG A O 1
ATOM 925 N N . SER A 1 111 ? -21.756 16.628 1.672 1.00 81.06 111 SER A N 1
ATOM 926 C CA . SER A 1 111 ? -21.708 17.591 2.770 1.00 81.06 111 SER A CA 1
ATOM 927 C C . SER A 1 111 ? -23.088 18.204 3.018 1.00 81.06 111 SER A C 1
ATOM 929 O O . SER A 1 111 ? -23.940 18.241 2.130 1.00 81.06 111 SER A O 1
ATOM 931 N N . LYS A 1 112 ? -23.300 18.772 4.213 1.00 80.00 112 LYS A N 1
ATOM 932 C CA . LYS A 1 112 ? -24.539 19.495 4.564 1.00 80.00 112 LYS A CA 1
ATOM 933 C C . LYS A 1 112 ? -24.847 20.652 3.606 1.00 80.00 112 LYS A C 1
ATOM 935 O O . LYS A 1 112 ? -26.001 21.020 3.449 1.00 80.00 112 LYS A O 1
ATOM 940 N N . LYS A 1 113 ? -23.813 21.209 2.967 1.00 79.25 113 LYS A N 1
ATOM 941 C CA . LYS A 1 113 ? -23.917 22.275 1.959 1.00 79.25 113 LYS A CA 1
ATOM 942 C C . LYS A 1 113 ? -24.296 21.764 0.559 1.00 79.25 113 LYS A C 1
ATOM 944 O O . LYS A 1 113 ? -24.361 22.552 -0.371 1.00 79.25 113 LYS A O 1
ATOM 949 N N . GLY A 1 114 ? -24.491 20.456 0.387 1.00 79.75 114 GLY A N 1
ATOM 950 C CA . GLY A 1 114 ? -24.885 19.844 -0.883 1.00 79.75 114 GLY A CA 1
ATOM 951 C C . GLY A 1 114 ? -23.738 19.490 -1.835 1.00 79.75 114 GLY A C 1
ATOM 952 O O . GLY A 1 114 ? -24.010 18.843 -2.844 1.00 79.75 1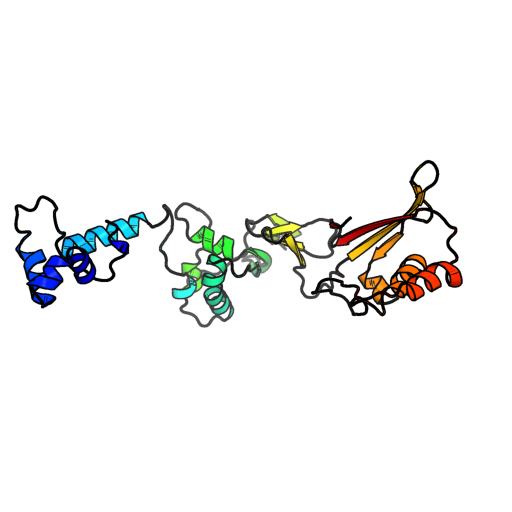14 GLY A O 1
ATOM 953 N N . LEU A 1 115 ? -22.490 19.847 -1.518 1.00 85.06 115 LEU A N 1
ATOM 954 C CA . LEU A 1 115 ? -21.291 19.478 -2.286 1.00 85.06 115 LEU A CA 1
ATOM 955 C C . LEU A 1 115 ? -20.675 18.175 -1.777 1.00 85.06 115 LEU A C 1
ATOM 957 O O . LEU A 1 115 ? -20.800 17.849 -0.596 1.00 85.06 115 LEU A O 1
ATOM 961 N N . GLU A 1 116 ? -20.014 17.435 -2.656 1.00 88.38 116 GLU A N 1
ATOM 962 C CA . GLU A 1 116 ? -19.344 16.190 -2.290 1.00 88.38 116 GLU A CA 1
ATOM 963 C C . GLU A 1 116 ? -18.059 16.463 -1.499 1.00 88.38 116 GLU A C 1
ATOM 965 O O . GLU A 1 116 ? -17.435 17.515 -1.608 1.00 88.38 116 GLU A O 1
ATOM 970 N N . ILE A 1 117 ? -17.683 15.520 -0.646 1.00 92.56 117 ILE A N 1
ATOM 971 C CA . ILE A 1 117 ? -16.386 15.444 0.023 1.00 92.56 117 ILE A CA 1
ATOM 972 C C . ILE A 1 117 ? -15.919 13.998 -0.064 1.00 92.56 117 ILE A C 1
ATOM 974 O O . ILE A 1 117 ? -16.720 13.072 0.091 1.00 92.56 117 ILE A O 1
ATOM 978 N N . SER A 1 118 ? -14.628 13.794 -0.309 1.00 93.06 118 SER A N 1
ATOM 979 C CA . SER A 1 118 ? -14.079 12.445 -0.438 1.00 93.06 118 SER A CA 1
ATOM 980 C C . SER A 1 118 ? -12.741 12.296 0.258 1.00 93.06 118 SER A C 1
ATOM 982 O O . SER A 1 118 ? -11.983 13.258 0.359 1.00 93.06 118 SER A O 1
ATOM 984 N N . SER A 1 119 ? -12.437 11.092 0.731 1.00 93.38 119 SER A N 1
ATOM 985 C CA . SER A 1 119 ? -11.159 10.802 1.375 1.00 93.38 119 SER A CA 1
ATOM 986 C C . SER A 1 119 ? -10.751 9.346 1.240 1.00 93.38 119 SER A C 1
ATOM 988 O O . SER A 1 119 ? -11.610 8.468 1.256 1.00 93.38 119 SER A O 1
ATOM 990 N N . PHE A 1 120 ? -9.446 9.096 1.241 1.00 94.19 120 PHE A N 1
ATOM 991 C CA . PHE A 1 120 ? -8.883 7.760 1.428 1.00 94.19 120 PHE A CA 1
ATOM 992 C C . PHE A 1 120 ? -8.363 7.619 2.854 1.00 94.19 120 PHE A C 1
ATOM 994 O O . PHE A 1 120 ? -7.508 8.399 3.259 1.00 94.19 120 PHE A O 1
ATOM 1001 N N . MET A 1 121 ? -8.858 6.644 3.612 1.00 94.75 121 MET A N 1
ATOM 1002 C CA . MET A 1 121 ? -8.474 6.418 5.009 1.00 94.75 121 MET A CA 1
ATOM 1003 C C . MET A 1 121 ? -7.774 5.072 5.198 1.00 94.75 121 MET A C 1
ATOM 1005 O O . MET A 1 121 ? -8.106 4.096 4.526 1.00 94.75 121 MET A O 1
ATOM 1009 N N . ASP A 1 122 ? -6.838 5.015 6.141 1.00 95.31 122 ASP A N 1
ATOM 1010 C CA . ASP A 1 122 ? -6.287 3.757 6.641 1.00 95.31 122 ASP A CA 1
ATOM 1011 C C . ASP A 1 122 ? -7.229 3.185 7.710 1.00 95.31 122 ASP A C 1
ATOM 1013 O O . ASP A 1 122 ? -7.425 3.783 8.773 1.00 95.31 122 ASP A O 1
ATOM 1017 N N . LEU A 1 123 ? -7.842 2.038 7.406 1.00 95.19 123 LEU A N 1
ATOM 1018 C CA . LEU A 1 123 ? -8.828 1.416 8.285 1.00 95.19 123 LEU A CA 1
ATOM 1019 C C . LEU A 1 123 ? -8.195 0.905 9.584 1.00 95.19 123 LEU A C 1
ATOM 1021 O O . LEU A 1 123 ? -8.796 1.043 10.647 1.00 95.19 123 LEU A O 1
ATOM 1025 N N . GLU A 1 124 ? -6.989 0.337 9.517 1.00 93.56 124 GLU A N 1
ATOM 1026 C CA . GLU A 1 124 ? -6.336 -0.220 10.704 1.00 93.56 124 GLU A CA 1
ATOM 1027 C C . GLU A 1 124 ? -5.917 0.885 11.665 1.00 93.56 124 GLU A C 1
ATOM 1029 O O . GLU A 1 124 ? -6.222 0.794 12.855 1.00 93.56 124 GLU A O 1
ATOM 1034 N N . GLN A 1 125 ? -5.288 1.950 11.157 1.00 91.31 125 GLN A N 1
ATOM 1035 C CA . GLN A 1 125 ? -4.892 3.072 12.003 1.00 91.31 125 GLN A CA 1
ATOM 1036 C C . GLN A 1 125 ? -6.112 3.719 12.660 1.00 91.31 125 GLN A C 1
ATOM 1038 O O . GLN A 1 125 ? -6.086 3.956 13.864 1.00 91.31 125 GLN A O 1
ATOM 1043 N N . SER A 1 126 ? -7.199 3.921 11.909 1.00 92.44 126 SER A N 1
ATOM 1044 C CA . SER A 1 126 ? -8.424 4.503 12.458 1.00 92.44 126 SER A CA 1
ATOM 1045 C C . SER A 1 126 ? -9.045 3.638 13.562 1.00 92.44 126 SER A C 1
ATOM 1047 O O . SER A 1 126 ? -9.426 4.165 14.604 1.00 92.44 126 SER A O 1
ATOM 1049 N N . LEU A 1 127 ? -9.135 2.315 13.372 1.00 91.06 127 LEU A N 1
ATOM 1050 C CA . LEU A 1 127 ? -9.648 1.399 14.401 1.00 91.06 127 LEU A CA 1
ATOM 1051 C C . LEU A 1 127 ? -8.747 1.392 15.639 1.00 91.06 127 LEU A C 1
ATOM 1053 O O . LEU A 1 127 ? -9.234 1.399 16.767 1.00 91.06 127 LEU A O 1
ATOM 1057 N N . ARG A 1 128 ? -7.429 1.387 15.436 1.00 87.62 128 ARG A N 1
ATOM 1058 C CA . ARG A 1 128 ? -6.436 1.369 16.511 1.00 87.62 128 ARG A CA 1
ATOM 1059 C C . ARG A 1 128 ? -6.450 2.661 17.329 1.00 87.62 128 ARG A C 1
ATOM 1061 O O . ARG A 1 128 ? -6.462 2.583 18.552 1.00 87.62 128 ARG A O 1
ATOM 1068 N N . GLU A 1 129 ? -6.498 3.827 16.688 1.00 86.75 129 GLU A N 1
ATOM 1069 C CA . GLU A 1 129 ? -6.567 5.133 17.363 1.00 86.75 129 GLU A CA 1
ATOM 1070 C C . GLU A 1 129 ? -7.808 5.251 18.250 1.00 86.75 129 GLU A C 1
ATOM 1072 O O . GLU A 1 129 ? -7.707 5.672 19.399 1.00 86.75 129 GLU A O 1
ATOM 1077 N N . SER A 1 130 ? -8.961 4.778 17.774 1.00 87.56 130 SER A N 1
ATOM 1078 C CA . SER A 1 130 ? -10.211 4.789 18.544 1.00 87.56 130 SER A CA 1
ATOM 1079 C C . SER A 1 130 ? -10.240 3.829 19.738 1.00 87.56 130 SER A C 1
ATOM 1081 O O . SER A 1 130 ? -11.180 3.870 20.534 1.00 87.56 130 SER A O 1
ATOM 1083 N N . ARG A 1 131 ? -9.238 2.952 19.884 1.00 83.75 131 ARG A N 1
ATOM 1084 C CA . ARG A 1 131 ? -9.076 2.105 21.078 1.00 83.75 131 ARG A CA 1
ATOM 1085 C C . ARG A 1 131 ? -8.344 2.825 22.202 1.00 83.75 131 ARG A C 1
ATOM 1087 O O . ARG A 1 131 ? -8.429 2.362 23.337 1.00 83.75 131 ARG A O 1
ATOM 1094 N N . PHE A 1 132 ? -7.642 3.921 21.924 1.00 77.56 132 PHE A N 1
ATOM 1095 C CA . PHE A 1 132 ? -6.892 4.642 22.944 1.00 77.56 132 PHE A CA 1
ATOM 1096 C C . PHE A 1 132 ? -7.761 5.680 23.657 1.00 77.56 132 PHE A C 1
ATOM 1098 O O . PHE A 1 132 ? -8.411 6.508 23.029 1.00 77.56 132 PHE A O 1
ATOM 1105 N N . GLU A 1 133 ? -7.748 5.662 24.992 1.00 62.94 133 GLU A N 1
ATOM 1106 C CA . GLU A 1 133 ? -8.581 6.550 25.824 1.00 62.94 133 GLU A CA 1
ATOM 1107 C C . GLU A 1 133 ? -8.206 8.035 25.718 1.00 62.94 133 GLU A C 1
ATOM 1109 O O . GLU A 1 133 ? -9.050 8.897 25.953 1.00 62.94 133 GLU A O 1
ATOM 1114 N N . ASN A 1 134 ? -6.962 8.333 25.336 1.00 63.03 134 ASN A N 1
ATOM 1115 C CA . ASN A 1 134 ? -6.394 9.682 25.376 1.00 63.03 134 ASN A CA 1
ATOM 1116 C C . ASN A 1 134 ? -6.461 10.433 24.036 1.00 63.03 134 ASN A C 1
ATOM 1118 O O . ASN A 1 134 ? -5.995 11.570 23.963 1.00 63.03 134 ASN A O 1
ATOM 1122 N N . PHE A 1 135 ? -6.987 9.823 22.970 1.00 64.38 135 PHE A N 1
ATOM 1123 C CA . PHE A 1 135 ? -6.989 10.444 21.646 1.00 64.38 135 PHE A CA 1
ATOM 1124 C C . PHE A 1 135 ? -8.296 11.207 21.400 1.00 64.38 135 PHE A C 1
ATOM 1126 O O . PHE A 1 135 ? -9.363 10.621 21.228 1.00 64.38 135 PHE A O 1
ATOM 1133 N N . THR A 1 136 ? -8.231 12.538 21.394 1.00 66.50 136 THR A N 1
ATOM 1134 C CA . THR A 1 136 ? -9.376 13.400 21.076 1.00 66.50 136 THR A CA 1
ATOM 1135 C C . THR A 1 136 ? -9.520 13.553 19.558 1.00 66.50 136 THR A C 1
ATOM 1137 O O . THR A 1 136 ? -8.541 13.725 18.840 1.00 66.50 136 THR A O 1
ATOM 1140 N N . GLY A 1 137 ? -10.753 13.471 19.041 1.00 73.81 137 GLY A N 1
ATOM 1141 C CA . GLY A 1 137 ? -11.029 13.577 17.597 1.00 73.81 137 GLY A CA 1
ATOM 1142 C C . GLY A 1 137 ? -10.955 12.262 16.806 1.00 73.81 137 GLY A C 1
ATOM 1143 O O . GLY A 1 137 ? -11.030 12.299 15.579 1.00 73.81 137 GLY A O 1
ATOM 1144 N N . CYS A 1 138 ? -10.842 11.108 17.476 1.00 81.88 138 CYS A N 1
ATOM 1145 C CA . CYS A 1 138 ? -10.942 9.796 16.832 1.00 81.88 138 CYS A CA 1
ATOM 1146 C C . CYS A 1 138 ? -12.373 9.476 16.364 1.00 81.88 138 CYS A C 1
ATOM 1148 O O . CYS A 1 138 ? -13.366 10.041 16.831 1.00 81.88 138 CYS A O 1
ATOM 1150 N N . VAL A 1 139 ? -12.481 8.504 15.461 1.00 89.00 139 VAL A N 1
ATOM 1151 C CA . VAL A 1 139 ? -13.758 8.010 14.937 1.00 89.00 139 VAL A CA 1
ATOM 1152 C C . VAL A 1 139 ? -14.475 7.159 15.994 1.00 89.00 139 VAL A C 1
ATOM 1154 O O . VAL A 1 139 ? -13.889 6.229 16.545 1.00 89.00 139 VAL A O 1
ATOM 1157 N N . ASP A 1 140 ? -15.756 7.419 16.262 1.00 90.38 140 ASP A N 1
ATOM 1158 C CA . ASP A 1 140 ? -16.570 6.567 17.145 1.00 90.38 140 ASP A CA 1
ATOM 1159 C C . ASP A 1 140 ? -17.009 5.284 16.420 1.00 90.38 140 ASP A C 1
ATOM 1161 O O . ASP A 1 140 ? -18.142 5.161 15.950 1.00 90.38 140 ASP A O 1
ATOM 1165 N N . TRP A 1 141 ? -16.088 4.322 16.303 1.00 91.62 141 TRP A N 1
ATOM 1166 C CA . TRP A 1 141 ? -16.351 3.045 15.637 1.00 91.62 141 TRP A CA 1
ATOM 1167 C C . TRP A 1 141 ? -17.483 2.266 16.291 1.00 91.62 141 TRP A C 1
ATOM 1169 O O . TRP A 1 141 ? -18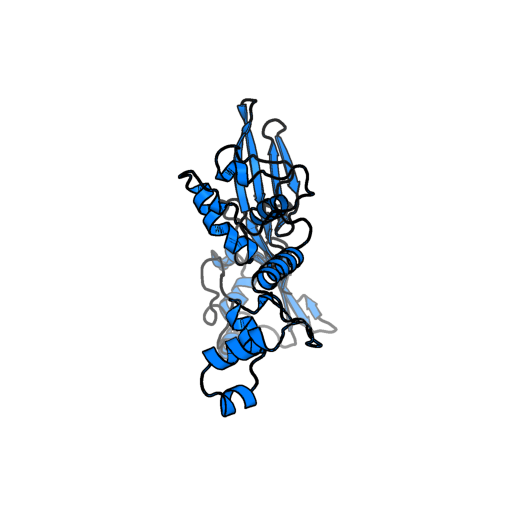.315 1.708 15.582 1.00 91.62 141 TRP A O 1
ATOM 1179 N N . ARG A 1 142 ? -17.583 2.287 17.624 1.00 90.44 142 ARG A N 1
ATOM 1180 C CA . ARG A 1 142 ? -18.691 1.637 18.328 1.00 90.44 142 ARG A CA 1
ATOM 1181 C C . ARG A 1 142 ? -20.034 2.219 17.891 1.00 90.44 142 ARG A C 1
ATOM 1183 O O . ARG A 1 142 ? -20.925 1.469 17.506 1.00 90.44 142 ARG A O 1
ATOM 1190 N N . GLY A 1 143 ? -20.165 3.546 17.892 1.00 90.50 143 GLY A N 1
ATOM 1191 C CA . GLY A 1 143 ? -21.370 4.214 17.406 1.00 90.50 143 GLY A CA 1
ATOM 1192 C C . GLY A 1 143 ? -21.671 3.924 15.933 1.00 90.50 143 GLY A C 1
ATOM 1193 O O . GLY A 1 143 ? -22.838 3.872 15.558 1.00 90.50 143 GLY A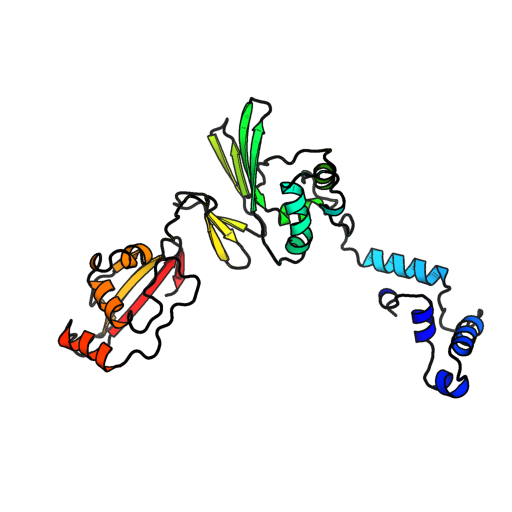 O 1
ATOM 1194 N N . ILE A 1 144 ? -20.654 3.697 15.099 1.00 93.62 144 ILE A N 1
ATOM 1195 C CA . ILE A 1 144 ? -20.831 3.341 13.683 1.00 93.62 144 ILE A CA 1
ATOM 1196 C C . ILE A 1 144 ? -21.359 1.912 13.516 1.00 93.62 144 ILE A C 1
ATOM 1198 O O . ILE A 1 144 ? -22.341 1.716 12.802 1.00 93.62 144 ILE A O 1
ATOM 1202 N N . PHE A 1 145 ? -20.766 0.928 14.197 1.00 93.31 145 PHE A N 1
ATOM 1203 C CA . PHE A 1 145 ? -21.219 -0.470 14.144 1.00 93.31 145 PHE A CA 1
ATOM 1204 C C . PHE A 1 145 ? -22.629 -0.655 14.732 1.00 93.31 145 PHE A C 1
ATOM 1206 O O . PHE A 1 145 ? -23.433 -1.416 14.192 1.00 93.31 145 PHE A O 1
ATOM 1213 N N . GLU A 1 146 ? -22.971 0.117 15.767 1.00 92.88 146 GLU A N 1
ATOM 1214 C CA . GLU A 1 146 ? -24.318 0.147 16.355 1.00 92.88 146 GLU A CA 1
ATOM 1215 C C . GLU A 1 146 ? -25.326 0.966 15.517 1.00 92.88 146 GLU A C 1
ATOM 1217 O O . GLU A 1 146 ? -26.523 0.935 15.796 1.00 92.88 146 GLU A O 1
ATOM 1222 N N . GLY A 1 147 ? -24.873 1.718 14.505 1.00 88.69 147 GLY A N 1
ATOM 1223 C CA . GLY A 1 147 ? -25.721 2.561 13.650 1.00 88.69 147 GLY A CA 1
ATOM 1224 C C . GLY A 1 147 ? -26.141 3.911 14.253 1.00 88.69 147 GLY A C 1
ATOM 1225 O O . GLY A 1 147 ? -26.994 4.594 13.688 1.00 88.69 147 GLY A O 1
ATOM 1226 N N . ARG A 1 148 ? -25.544 4.328 15.376 1.00 90.75 148 ARG A N 1
ATOM 1227 C CA . ARG A 1 148 ? -25.785 5.630 16.029 1.00 90.75 148 ARG A CA 1
ATOM 1228 C C . ARG A 1 148 ? -25.121 6.797 15.294 1.00 90.75 148 ARG A C 1
ATOM 1230 O O . ARG A 1 148 ? -25.662 7.901 15.270 1.00 90.75 148 ARG A O 1
ATOM 1237 N N . THR A 1 149 ? -23.964 6.551 14.682 1.00 90.56 149 THR A N 1
ATOM 1238 C CA . THR A 1 149 ? -23.133 7.578 14.037 1.00 90.56 149 THR A CA 1
ATOM 1239 C C . THR A 1 149 ? -22.751 7.142 12.624 1.00 90.56 149 THR A C 1
ATOM 1241 O O . THR A 1 149 ? -22.552 5.963 12.361 1.00 90.56 149 THR A O 1
ATOM 1244 N N . LYS A 1 150 ? -22.628 8.093 11.689 1.00 90.12 150 LYS A N 1
ATOM 1245 C CA . LYS A 1 150 ? -22.140 7.820 10.325 1.00 90.12 150 LYS A CA 1
ATOM 1246 C C . LYS A 1 150 ? -20.638 8.068 10.231 1.00 90.12 150 LYS A C 1
ATOM 1248 O O . LYS A 1 150 ? -20.168 9.101 10.708 1.00 90.12 150 LYS A O 1
ATOM 1253 N N . LEU A 1 151 ? -19.918 7.175 9.555 1.00 91.88 151 LEU A N 1
ATOM 1254 C CA . LEU A 1 151 ? -18.517 7.380 9.187 1.00 91.88 151 LEU A CA 1
ATOM 1255 C C . LEU A 1 151 ? -18.404 8.543 8.190 1.00 91.88 151 LEU A C 1
ATOM 1257 O O . LEU A 1 151 ? -19.206 8.627 7.262 1.00 91.88 151 LEU A O 1
ATOM 1261 N N . ARG A 1 152 ? -17.439 9.453 8.384 1.00 91.12 152 ARG A N 1
ATOM 1262 C CA . ARG A 1 152 ? -17.273 10.658 7.553 1.00 91.12 152 ARG A CA 1
ATOM 1263 C C . ARG A 1 152 ? -15.828 10.836 7.078 1.00 91.12 152 ARG A C 1
ATOM 1265 O O . ARG A 1 152 ? -14.916 10.520 7.839 1.00 91.12 152 ARG A O 1
ATOM 1272 N N . PRO A 1 153 ? -15.610 11.406 5.878 1.00 93.12 153 PRO A N 1
ATOM 1273 C CA . PRO A 1 153 ? -14.305 11.899 5.461 1.00 93.12 153 PRO A CA 1
ATOM 1274 C C . PRO A 1 153 ? -13.744 12.932 6.443 1.00 93.12 153 PRO A C 1
ATOM 1276 O O . PRO A 1 153 ? -14.471 13.823 6.886 1.00 93.12 153 PRO A O 1
ATOM 1279 N N . SER A 1 154 ? -12.452 12.823 6.743 1.00 90.06 154 SER A N 1
ATOM 1280 C CA . SER A 1 154 ? -11.705 13.738 7.607 1.00 90.06 154 SER A CA 1
ATOM 1281 C C . SER A 1 154 ? -10.484 14.284 6.872 1.00 90.06 154 SER A C 1
ATOM 1283 O O . SER A 1 154 ? -9.893 13.588 6.047 1.00 90.06 154 SER A O 1
ATOM 1285 N N . ASN A 1 155 ? -10.065 15.504 7.212 1.00 89.56 155 ASN A N 1
ATOM 1286 C CA . ASN A 1 155 ? -8.840 16.119 6.693 1.00 89.56 155 ASN A CA 1
ATOM 1287 C C . ASN A 1 155 ? -7.551 15.479 7.243 1.00 89.56 155 ASN A C 1
ATOM 1289 O O . ASN A 1 155 ? -6.475 15.789 6.739 1.00 89.56 155 ASN A O 1
ATOM 1293 N N . THR A 1 156 ? -7.656 14.596 8.241 1.00 89.31 156 THR A N 1
ATOM 1294 C CA . THR A 1 156 ? -6.555 13.792 8.801 1.00 89.31 156 THR A CA 1
ATOM 1295 C C . THR A 1 156 ? -6.309 12.489 8.040 1.00 89.31 156 THR A C 1
ATOM 1297 O O . THR A 1 156 ? -5.308 11.817 8.269 1.00 89.31 156 THR A O 1
ATOM 1300 N N . HIS A 1 157 ? -7.203 12.119 7.121 1.00 93.56 157 HIS A N 1
ATOM 1301 C CA . HIS A 1 157 ? -7.063 10.919 6.302 1.00 93.56 157 HIS A CA 1
ATOM 1302 C C . HIS A 1 157 ? -5.874 11.019 5.325 1.00 93.56 157 HIS A C 1
ATOM 1304 O O . HIS A 1 157 ? -5.320 12.101 5.116 1.00 93.56 157 HIS A O 1
ATOM 1310 N N . LEU A 1 158 ? -5.491 9.893 4.701 1.00 93.69 158 LEU A N 1
ATOM 1311 C CA . LEU A 1 158 ? -4.366 9.823 3.750 1.00 93.69 158 LEU A CA 1
ATOM 1312 C C . LEU A 1 158 ? -4.517 10.843 2.630 1.00 93.69 158 LEU A C 1
ATOM 1314 O O . LEU A 1 158 ? -3.568 11.514 2.238 1.00 93.69 158 LEU A O 1
ATOM 1318 N N . SER A 1 159 ? -5.737 10.995 2.136 1.00 93.25 159 SER A N 1
ATOM 1319 C CA . SER A 1 159 ? -6.085 12.162 1.346 1.00 93.25 159 SER A CA 1
ATOM 1320 C C . SER A 1 159 ? -7.492 12.611 1.659 1.00 93.25 159 SER A C 1
ATOM 1322 O O . SER A 1 159 ? -8.345 11.800 2.021 1.00 93.25 159 SER A O 1
ATOM 1324 N N . TYR A 1 160 ? -7.722 13.903 1.503 1.00 93.44 160 TYR A N 1
ATOM 1325 C CA . TYR A 1 160 ? -9.024 14.519 1.651 1.00 93.44 160 TYR A CA 1
ATOM 1326 C C . TYR A 1 160 ? -9.193 15.561 0.557 1.00 93.44 160 TYR A C 1
ATOM 1328 O O . TYR A 1 160 ? -8.311 16.390 0.336 1.00 93.44 160 TYR A O 1
ATOM 1336 N N . PHE A 1 161 ? -10.313 15.480 -0.145 1.00 90.56 161 PHE A N 1
ATOM 1337 C CA . PHE A 1 161 ? -10.659 16.377 -1.230 1.00 90.56 161 PHE A CA 1
ATOM 1338 C C . PHE A 1 161 ? -11.941 17.123 -0.881 1.00 90.56 161 PHE A C 1
ATOM 1340 O O . PHE A 1 161 ? -13.005 16.515 -0.708 1.00 90.56 161 PHE A O 1
ATOM 1347 N N . ASP A 1 162 ? -11.814 18.443 -0.781 1.00 88.94 162 ASP A N 1
ATOM 1348 C CA . ASP A 1 162 ? -12.928 19.364 -0.605 1.00 88.94 162 ASP A CA 1
ATOM 1349 C C . ASP A 1 162 ? -13.324 19.940 -1.966 1.00 88.94 162 ASP A C 1
ATOM 1351 O O . ASP A 1 162 ? -12.627 20.799 -2.518 1.00 88.94 162 ASP A O 1
ATOM 1355 N N . TRP A 1 163 ? -14.462 19.483 -2.495 1.00 82.88 163 TRP A N 1
ATOM 1356 C CA . TRP A 1 163 ? -14.983 19.937 -3.784 1.00 82.88 163 TRP A CA 1
ATOM 1357 C C . TRP A 1 163 ? -15.404 21.410 -3.772 1.00 82.88 163 TRP A C 1
ATOM 1359 O O . TRP A 1 163 ? -15.426 22.040 -4.823 1.00 82.88 163 TRP A O 1
ATOM 1369 N N . HIS A 1 164 ? -15.708 21.992 -2.606 1.00 84.81 164 HIS A N 1
ATOM 1370 C CA . HIS A 1 164 ? -16.050 23.412 -2.510 1.00 84.81 164 HIS A CA 1
ATOM 1371 C C . HIS A 1 164 ? -14.818 24.297 -2.690 1.00 84.81 164 HIS A C 1
ATOM 1373 O O . HIS A 1 164 ? -14.882 25.334 -3.349 1.00 84.81 164 HIS A O 1
ATOM 1379 N N . GLN A 1 165 ? -13.710 23.931 -2.048 1.00 85.38 165 GLN A N 1
ATOM 1380 C CA . GLN A 1 165 ? -12.467 24.702 -2.114 1.00 85.38 165 GLN A CA 1
ATOM 1381 C C . GLN A 1 165 ? -11.590 24.291 -3.299 1.00 85.38 165 GLN A C 1
ATOM 1383 O O . GLN A 1 165 ? -10.559 24.918 -3.530 1.00 85.38 165 GLN A O 1
ATOM 1388 N N . ASN A 1 166 ? -11.981 23.229 -4.015 1.00 85.88 166 ASN A N 1
ATOM 1389 C CA . ASN A 1 166 ? -11.157 22.546 -5.005 1.00 85.88 166 ASN A CA 1
ATOM 1390 C C . ASN A 1 166 ? -9.747 22.260 -4.458 1.00 85.88 166 ASN A C 1
ATOM 1392 O O . ASN A 1 166 ? -8.730 22.532 -5.099 1.00 85.88 166 ASN A O 1
ATOM 1396 N N . ARG A 1 167 ? -9.690 21.785 -3.208 1.00 87.81 167 ARG A N 1
ATOM 1397 C CA . ARG A 1 167 ? -8.443 21.619 -2.463 1.00 87.81 167 ARG A CA 1
ATOM 1398 C C . ARG A 1 167 ? -8.278 20.177 -2.030 1.00 87.81 167 ARG A C 1
ATOM 1400 O O . ARG A 1 167 ? -9.170 19.590 -1.420 1.00 87.81 167 ARG A O 1
ATOM 1407 N N . VAL A 1 168 ? -7.088 19.650 -2.294 1.00 88.25 168 VAL A N 1
ATOM 1408 C CA . VAL A 1 168 ? -6.649 18.349 -1.804 1.00 88.25 168 VAL A CA 1
ATOM 1409 C C . VAL A 1 168 ? -5.653 18.525 -0.663 1.00 88.25 168 VAL A C 1
ATOM 1411 O O . VAL A 1 168 ? -4.759 19.373 -0.722 1.00 88.25 168 VAL A O 1
ATOM 1414 N N . THR A 1 169 ? -5.799 17.725 0.383 1.00 91.38 169 THR A N 1
ATOM 1415 C CA . THR A 1 169 ? -4.801 17.569 1.443 1.00 91.38 169 THR A CA 1
ATOM 1416 C C . THR A 1 169 ? -4.319 16.130 1.461 1.00 91.38 169 THR A C 1
ATOM 1418 O O . THR A 1 169 ? -5.106 15.210 1.244 1.00 91.38 169 THR A O 1
ATOM 1421 N N . PHE A 1 170 ? -3.028 15.939 1.719 1.00 91.69 170 PHE A N 1
ATOM 1422 C CA . PHE A 1 170 ? -2.392 14.628 1.776 1.00 91.69 170 PHE A CA 1
ATOM 1423 C C . PHE A 1 170 ? -1.677 14.470 3.109 1.00 91.69 170 PHE A C 1
ATOM 1425 O O . PHE A 1 170 ? -0.906 15.349 3.491 1.00 91.69 170 PHE A O 1
ATOM 1432 N N . ASN A 1 171 ? -1.892 13.339 3.772 1.00 92.75 171 ASN A N 1
ATOM 1433 C CA . ASN A 1 171 ? -1.210 12.978 5.008 1.00 92.75 171 ASN A CA 1
ATOM 1434 C C . ASN A 1 171 ? -0.640 11.567 4.895 1.00 92.75 171 ASN A C 1
ATOM 1436 O O . ASN A 1 171 ? -1.080 10.759 4.080 1.00 92.75 171 ASN A O 1
ATOM 1440 N N . ASN A 1 172 ? 0.334 11.258 5.743 1.00 93.50 172 ASN A N 1
ATOM 1441 C CA . ASN A 1 172 ? 0.822 9.895 5.892 1.00 93.50 172 ASN A CA 1
ATOM 1442 C C . ASN A 1 172 ? 0.142 9.231 7.091 1.00 93.50 172 ASN A C 1
ATOM 1444 O O . ASN A 1 172 ? -0.209 9.895 8.061 1.00 93.50 172 ASN A O 1
ATOM 1448 N N . SER A 1 173 ? 0.001 7.917 6.999 1.00 93.50 173 SER A N 1
ATOM 1449 C CA . SER A 1 173 ? -0.379 7.023 8.094 1.00 93.50 173 SER A CA 1
ATOM 1450 C C . SER A 1 173 ? 0.852 6.224 8.529 1.00 93.50 173 SER A C 1
ATOM 1452 O O . SER A 1 173 ? 1.882 6.229 7.844 1.00 93.50 173 SER A O 1
ATOM 1454 N N . ASP A 1 174 ? 0.733 5.482 9.619 1.00 90.38 174 ASP A N 1
ATOM 1455 C CA . ASP A 1 174 ? 1.779 4.572 10.081 1.00 90.38 174 ASP A CA 1
ATOM 1456 C C . ASP A 1 174 ? 2.007 3.420 9.092 1.00 90.38 174 ASP A C 1
ATOM 1458 O O . ASP A 1 174 ? 3.140 2.965 8.922 1.00 90.38 174 ASP A O 1
ATOM 1462 N N . ASN A 1 175 ? 0.954 2.965 8.400 1.00 92.81 175 ASN A N 1
ATOM 1463 C CA . ASN A 1 175 ? 1.055 1.848 7.458 1.00 92.81 175 ASN A CA 1
ATOM 1464 C C . ASN A 1 175 ? 1.293 2.300 6.005 1.00 92.81 175 ASN A C 1
ATOM 1466 O O . ASN A 1 175 ? 1.830 1.529 5.210 1.00 92.81 175 ASN A O 1
ATOM 1470 N N . PHE A 1 176 ? 0.933 3.531 5.631 1.00 94.75 176 PHE A N 1
ATOM 1471 C CA . PHE A 1 176 ? 1.001 4.038 4.254 1.00 94.75 176 PHE A CA 1
ATOM 1472 C C . PHE A 1 176 ? 1.546 5.463 4.150 1.00 94.75 176 PHE A C 1
ATOM 1474 O O . PHE A 1 176 ? 1.130 6.366 4.876 1.00 94.75 176 PHE A O 1
ATOM 1481 N N . ARG A 1 177 ? 2.397 5.687 3.144 1.00 92.88 177 ARG A N 1
ATOM 1482 C CA . ARG A 1 177 ? 2.884 7.003 2.722 1.00 92.88 177 ARG A CA 1
ATOM 1483 C C . ARG A 1 177 ? 2.293 7.407 1.380 1.00 92.88 177 ARG A C 1
ATOM 1485 O O . ARG A 1 177 ? 2.357 6.637 0.420 1.00 92.88 177 ARG A O 1
ATOM 1492 N N . VAL A 1 178 ? 1.804 8.636 1.293 1.00 91.50 178 VAL A N 1
ATOM 1493 C CA . VAL A 1 178 ? 1.288 9.211 0.051 1.00 91.50 178 VAL A CA 1
ATOM 1494 C C . VAL A 1 178 ? 2.442 9.662 -0.837 1.00 91.50 178 VAL A C 1
ATOM 1496 O O . VAL A 1 178 ? 3.336 10.387 -0.401 1.00 91.50 178 VAL A O 1
ATOM 1499 N N . GLN A 1 179 ? 2.420 9.239 -2.098 1.00 85.19 179 GLN A N 1
ATOM 1500 C CA . GLN A 1 179 ? 3.363 9.670 -3.124 1.00 85.19 179 GLN A CA 1
ATOM 1501 C C . GLN A 1 179 ? 2.647 10.636 -4.074 1.00 85.19 179 GLN A C 1
ATOM 1503 O O . GLN A 1 179 ? 1.782 10.235 -4.845 1.00 85.19 179 GLN A O 1
ATOM 1508 N N . ASN A 1 180 ? 3.007 11.920 -4.009 1.00 68.69 180 ASN A N 1
ATOM 1509 C CA . ASN A 1 180 ? 2.378 12.997 -4.789 1.00 68.69 180 ASN A CA 1
ATOM 1510 C C . ASN A 1 180 ? 3.283 13.531 -5.922 1.00 68.69 180 ASN A C 1
ATOM 1512 O O . ASN A 1 180 ? 3.190 14.686 -6.328 1.00 68.69 180 ASN A O 1
ATOM 1516 N N . LYS A 1 181 ? 4.245 12.738 -6.407 1.00 61.44 181 LYS A N 1
ATOM 1517 C CA . LYS A 1 181 ? 5.163 13.185 -7.465 1.00 61.44 181 LYS A CA 1
ATOM 1518 C C . LYS A 1 181 ? 4.743 12.605 -8.812 1.00 61.44 181 LYS A C 1
ATOM 1520 O O . LYS A 1 181 ? 4.831 11.400 -9.000 1.00 61.44 181 LYS A O 1
ATOM 1525 N N . ARG A 1 182 ? 4.328 13.493 -9.729 1.00 55.25 182 ARG A N 1
ATOM 1526 C CA . ARG A 1 182 ? 4.186 13.268 -11.187 1.00 55.25 182 ARG A CA 1
ATOM 1527 C C . ARG A 1 182 ? 3.340 12.052 -11.609 1.00 55.25 182 ARG A C 1
ATOM 1529 O O . ARG A 1 182 ? 3.524 11.528 -12.701 1.00 55.25 182 ARG A O 1
ATOM 1536 N N . ALA A 1 183 ? 2.387 11.636 -10.780 1.00 58.12 183 ALA A N 1
ATOM 1537 C CA . ALA A 1 183 ? 1.495 10.523 -11.079 1.00 58.12 183 ALA A CA 1
ATOM 1538 C C . ALA A 1 183 ? 0.136 11.018 -11.602 1.00 58.12 183 ALA A C 1
ATOM 1540 O O . ALA A 1 183 ? -0.401 12.014 -11.127 1.00 58.12 183 ALA A O 1
ATOM 1541 N N . HIS A 1 184 ? -0.434 10.291 -12.563 1.00 64.75 184 HIS A N 1
ATOM 1542 C CA . HIS A 1 184 ? -1.776 10.506 -13.130 1.00 64.75 184 HIS A CA 1
ATOM 1543 C C . HIS A 1 184 ? -2.915 10.159 -12.143 1.00 64.75 184 HIS A C 1
ATOM 1545 O O . HIS A 1 184 ? -4.086 10.349 -12.458 1.00 64.75 184 HIS A O 1
ATOM 1551 N N . SER A 1 185 ? -2.592 9.631 -10.956 1.00 75.06 185 SER A N 1
ATOM 1552 C CA . SER A 1 185 ? -3.524 9.354 -9.859 1.00 75.06 185 SER A CA 1
ATOM 1553 C C . SER A 1 185 ? -2.788 9.348 -8.511 1.00 75.06 185 SER A C 1
ATOM 1555 O O . SER A 1 185 ? -1.559 9.414 -8.460 1.00 75.06 185 SER A O 1
ATOM 1557 N N . LEU A 1 186 ? -3.536 9.246 -7.410 1.00 81.88 186 LEU A N 1
ATOM 1558 C CA . LEU A 1 186 ? -2.985 9.084 -6.067 1.00 81.88 186 LEU A CA 1
ATOM 1559 C C . LEU A 1 186 ? -2.236 7.748 -5.962 1.00 81.88 186 LEU A C 1
ATOM 1561 O O . LEU A 1 186 ? -2.810 6.683 -6.197 1.00 81.88 186 LEU A O 1
ATOM 1565 N N . LEU A 1 187 ? -0.966 7.810 -5.566 1.00 84.94 187 LEU A N 1
ATOM 1566 C CA . LEU A 1 187 ? -0.137 6.641 -5.292 1.00 84.94 187 LEU A CA 1
ATOM 1567 C C . LEU A 1 187 ? 0.054 6.479 -3.784 1.00 84.94 187 LEU A C 1
ATOM 1569 O O . LEU A 1 187 ? 0.431 7.422 -3.082 1.00 84.94 187 LEU A O 1
ATOM 1573 N N . LEU A 1 188 ? -0.152 5.261 -3.291 1.00 88.38 188 LEU A N 1
ATOM 1574 C CA . LEU A 1 188 ? 0.080 4.901 -1.896 1.00 88.38 188 LEU A CA 1
ATOM 1575 C C . LEU A 1 188 ? 1.204 3.879 -1.812 1.00 88.38 188 LEU A C 1
ATOM 1577 O O . LEU A 1 188 ? 1.176 2.847 -2.479 1.00 88.38 188 LEU A O 1
ATOM 1581 N N . LYS A 1 189 ? 2.200 4.170 -0.975 1.00 88.12 189 LYS A N 1
ATOM 1582 C CA . LYS A 1 189 ? 3.289 3.256 -0.638 1.00 88.12 189 LYS A CA 1
ATOM 1583 C C . LYS A 1 189 ? 3.021 2.645 0.727 1.00 88.12 189 LYS A C 1
ATOM 1585 O O . LYS A 1 189 ? 3.013 3.373 1.715 1.00 88.12 189 LYS A O 1
ATOM 1590 N N . HIS A 1 190 ? 2.877 1.332 0.807 1.00 91.06 190 HIS A N 1
ATOM 1591 C CA . HIS A 1 190 ? 2.841 0.646 2.090 1.00 91.06 190 HIS A CA 1
ATOM 1592 C C . HIS A 1 190 ? 4.238 0.659 2.738 1.00 91.06 190 HIS A C 1
ATOM 1594 O O . HIS A 1 190 ? 5.264 0.479 2.073 1.00 91.06 190 HIS A O 1
ATOM 1600 N N . VAL A 1 191 ? 4.298 0.962 4.035 1.00 89.69 191 VAL A N 1
ATOM 1601 C CA . VAL A 1 191 ? 5.550 1.198 4.766 1.00 89.69 191 VAL A CA 1
ATOM 1602 C C . VAL A 1 191 ? 6.305 -0.107 4.981 1.00 89.69 191 VAL A C 1
ATOM 1604 O O . VAL A 1 191 ? 7.510 -0.127 4.742 1.00 89.69 191 VAL A O 1
ATOM 1607 N N . GLY A 1 192 ? 5.606 -1.184 5.353 1.00 83.25 192 GLY A N 1
ATOM 1608 C CA . GLY A 1 192 ? 6.231 -2.455 5.733 1.00 83.25 192 GLY A CA 1
ATOM 1609 C C . GLY A 1 192 ? 6.897 -3.214 4.582 1.00 83.25 192 GLY A C 1
ATOM 1610 O O . GLY A 1 192 ? 7.991 -3.734 4.751 1.00 83.25 192 GLY A O 1
ATOM 1611 N N . ASP A 1 193 ? 6.274 -3.259 3.402 1.00 82.94 193 ASP A N 1
ATOM 1612 C CA . ASP A 1 193 ? 6.780 -4.018 2.242 1.00 82.94 193 ASP A CA 1
ATOM 1613 C C . ASP A 1 193 ? 7.249 -3.124 1.083 1.00 82.94 193 ASP A C 1
ATOM 1615 O O . ASP A 1 193 ? 7.651 -3.614 0.027 1.00 82.94 193 ASP A O 1
ATOM 1619 N N . HIS A 1 194 ? 7.180 -1.802 1.261 1.00 79.00 194 HIS A N 1
ATOM 1620 C CA . HIS A 1 194 ? 7.547 -0.800 0.261 1.00 79.00 194 HIS A CA 1
ATOM 1621 C C . HIS A 1 194 ? 6.821 -0.925 -1.088 1.00 79.00 194 HIS A C 1
ATOM 1623 O O . HIS A 1 194 ? 7.249 -0.303 -2.074 1.00 79.00 194 HIS A O 1
ATOM 1629 N N . LYS A 1 195 ? 5.715 -1.676 -1.152 1.00 78.31 195 LYS A N 1
ATOM 1630 C CA . LYS A 1 195 ? 4.908 -1.786 -2.366 1.00 78.31 195 LYS A CA 1
ATOM 1631 C C . LYS A 1 195 ? 4.118 -0.509 -2.579 1.00 78.31 195 LYS A C 1
ATOM 1633 O O . LYS A 1 195 ? 3.623 0.103 -1.637 1.00 78.31 195 LYS A O 1
ATOM 1638 N N . ILE A 1 196 ? 4.030 -0.109 -3.840 1.00 79.31 196 ILE A N 1
ATOM 1639 C CA . ILE A 1 196 ? 3.286 1.070 -4.272 1.00 79.31 196 ILE A CA 1
ATOM 1640 C C . ILE A 1 196 ? 2.130 0.578 -5.118 1.00 79.31 196 ILE A C 1
ATOM 1642 O O . ILE A 1 196 ? 2.341 -0.238 -6.017 1.00 79.31 196 ILE A O 1
ATOM 1646 N N . PHE A 1 197 ? 0.937 1.073 -4.826 1.00 79.06 197 PHE A N 1
ATOM 1647 C CA . PHE A 1 197 ? -0.238 0.830 -5.642 1.00 79.06 197 PHE A CA 1
ATOM 1648 C C . PHE A 1 197 ? -0.942 2.142 -5.962 1.00 79.06 197 PHE A C 1
ATOM 1650 O O . PHE A 1 197 ? -0.874 3.130 -5.224 1.00 79.06 197 PHE A O 1
ATOM 1657 N N . CYS A 1 198 ? -1.586 2.124 -7.118 1.00 79.94 198 CYS A N 1
ATOM 1658 C CA . CYS A 1 198 ? -2.405 3.200 -7.625 1.00 79.94 198 CYS A CA 1
ATOM 1659 C C . CYS A 1 198 ? -3.814 3.037 -7.079 1.00 79.94 198 CYS A C 1
ATOM 1661 O O . CYS A 1 198 ? -4.342 1.926 -7.053 1.00 79.94 198 CYS A O 1
ATOM 1663 N N . VAL A 1 199 ? -4.406 4.126 -6.608 1.00 81.38 199 VAL A N 1
ATOM 1664 C CA . VAL A 1 199 ? -5.705 4.042 -5.943 1.00 81.38 199 VAL A CA 1
ATOM 1665 C C . VAL A 1 199 ? -6.860 3.999 -6.945 1.00 81.38 199 VAL A C 1
ATOM 1667 O O . VAL A 1 199 ? -7.904 3.414 -6.661 1.00 81.38 199 VAL A O 1
ATOM 1670 N N . ASN A 1 200 ? -6.674 4.568 -8.138 1.00 76.06 200 ASN A N 1
ATOM 1671 C CA . ASN A 1 200 ? -7.647 4.407 -9.205 1.00 76.06 200 ASN A CA 1
ATOM 1672 C C . ASN A 1 200 ? -7.503 3.026 -9.862 1.00 76.06 200 ASN A C 1
ATOM 1674 O O . ASN A 1 200 ? -6.543 2.790 -10.592 1.00 76.06 200 ASN A O 1
ATOM 1678 N N . ALA A 1 201 ? -8.485 2.150 -9.639 1.00 60.97 201 ALA A N 1
ATOM 1679 C CA . ALA A 1 201 ? -8.545 0.817 -10.239 1.00 60.97 201 ALA A CA 1
ATOM 1680 C C . ALA A 1 201 ? -8.693 0.843 -11.770 1.00 60.97 201 ALA A C 1
ATOM 1682 O O . ALA A 1 201 ? -8.342 -0.133 -12.423 1.00 60.97 201 ALA A O 1
ATOM 1683 N N . SER A 1 202 ? -9.208 1.942 -12.338 1.00 60.91 202 SER A N 1
ATOM 1684 C CA . SER A 1 202 ? -9.339 2.120 -13.788 1.00 60.91 202 SER A CA 1
ATOM 1685 C C . SER A 1 202 ? -8.153 2.849 -14.413 1.00 60.91 202 SER A C 1
ATOM 1687 O O . SER A 1 202 ? -8.095 2.976 -15.635 1.00 60.91 202 SER A O 1
ATOM 1689 N N . CYS A 1 203 ? -7.235 3.390 -13.606 1.00 56.94 203 CYS A N 1
ATOM 1690 C CA . CYS A 1 203 ? -5.974 3.821 -14.169 1.00 56.94 203 CYS A CA 1
ATOM 1691 C C . CYS A 1 203 ? -5.149 2.561 -14.394 1.00 56.94 203 CYS A C 1
ATOM 1693 O O . CYS A 1 203 ? -4.631 1.966 -13.450 1.00 56.94 203 CYS A O 1
ATOM 1695 N N . ASP A 1 204 ? -4.949 2.230 -15.665 1.00 51.88 204 ASP A N 1
ATOM 1696 C CA . ASP A 1 204 ? -3.722 1.578 -16.089 1.00 51.88 204 ASP A CA 1
ATOM 1697 C C . ASP A 1 204 ? -2.605 2.587 -15.849 1.00 51.88 204 ASP A C 1
ATOM 1699 O O . ASP A 1 204 ? -2.153 3.308 -16.740 1.00 51.88 204 ASP A O 1
ATOM 1703 N N . CYS A 1 205 ? -2.200 2.682 -14.585 1.00 52.50 205 CYS A N 1
ATOM 1704 C CA . CYS A 1 205 ? -0.939 3.251 -14.179 1.00 52.50 205 CYS A CA 1
ATOM 1705 C C . CYS A 1 205 ? 0.076 2.289 -14.777 1.00 52.50 205 CYS A C 1
ATOM 1707 O O . CYS A 1 205 ? 0.534 1.403 -14.059 1.00 52.50 205 CYS A O 1
ATOM 1709 N N . GLU A 1 206 ? 0.291 2.372 -16.105 1.00 50.59 206 GLU A N 1
ATOM 1710 C CA . GLU A 1 206 ? 1.215 1.536 -16.864 1.00 50.59 206 GLU A CA 1
ATOM 1711 C C . GLU A 1 206 ? 2.454 1.578 -16.004 1.00 50.59 206 GLU A C 1
ATOM 1713 O O . GLU A 1 206 ? 2.976 2.664 -15.743 1.00 50.59 206 GLU A O 1
ATOM 1718 N N . HIS A 1 207 ? 2.721 0.451 -15.338 1.00 54.94 207 HIS A N 1
ATOM 1719 C CA . HIS A 1 207 ? 3.714 0.373 -14.293 1.00 54.94 207 HIS A CA 1
ATOM 1720 C C . HIS A 1 207 ? 4.988 0.765 -15.008 1.00 54.94 207 HIS A C 1
ATOM 1722 O O . HIS A 1 207 ? 5.539 -0.100 -15.683 1.00 54.94 207 HIS A O 1
ATOM 1728 N N . SER A 1 208 ? 5.365 2.049 -14.970 1.00 55.59 208 SER A N 1
ATOM 1729 C CA . SER A 1 208 ? 6.453 2.563 -15.786 1.00 55.59 208 SER A CA 1
ATOM 1730 C C . SER A 1 208 ? 7.681 1.930 -15.183 1.00 55.59 208 SER A C 1
ATOM 1732 O O . SER A 1 208 ? 8.202 2.340 -14.139 1.00 55.59 208 SER A O 1
ATOM 1734 N N . LYS A 1 209 ? 7.997 0.779 -15.760 1.00 72.62 209 LYS A N 1
ATOM 1735 C CA . LYS A 1 209 ? 9.117 -0.072 -15.453 1.00 72.62 209 LYS A CA 1
ATOM 1736 C C . LYS A 1 209 ? 10.134 0.374 -16.470 1.00 72.62 209 LYS A C 1
ATOM 1738 O O . LYS A 1 209 ? 10.273 -0.229 -17.526 1.00 72.62 209 LYS A O 1
ATOM 1743 N N . SER A 1 210 ? 10.726 1.527 -16.203 1.00 77.31 210 SER A N 1
ATOM 1744 C CA . SER A 1 210 ? 11.763 2.057 -17.063 1.00 77.31 210 SER A CA 1
ATOM 1745 C C . SER A 1 210 ? 13.023 1.230 -16.835 1.00 77.31 210 SER A C 1
ATOM 1747 O O . SER A 1 210 ? 13.490 1.083 -15.707 1.00 77.31 210 SER A O 1
ATOM 1749 N N . LEU A 1 211 ? 13.547 0.649 -17.900 1.00 84.38 211 LEU A N 1
ATOM 1750 C CA . LEU A 1 211 ? 14.836 -0.011 -17.921 1.00 84.38 211 LEU A CA 1
ATOM 1751 C C . LEU A 1 211 ? 15.827 0.968 -18.540 1.00 84.38 211 LEU A C 1
ATOM 1753 O O . LEU A 1 211 ? 15.665 1.366 -19.693 1.00 84.38 211 LEU A O 1
ATOM 1757 N N . ASN A 1 212 ? 16.828 1.365 -17.766 1.00 87.38 212 ASN A N 1
ATOM 1758 C CA . ASN A 1 212 ? 17.968 2.115 -18.262 1.00 87.38 212 ASN A CA 1
ATOM 1759 C C . ASN A 1 212 ? 19.146 1.157 -18.445 1.00 87.38 212 ASN A C 1
ATOM 1761 O O . ASN A 1 212 ? 19.494 0.438 -17.511 1.00 87.38 212 ASN A O 1
ATOM 1765 N N . VAL A 1 213 ? 19.733 1.128 -19.637 1.00 88.25 213 VAL A N 1
ATOM 1766 C CA . VAL A 1 213 ? 20.891 0.288 -19.946 1.00 88.25 213 VAL A CA 1
ATOM 1767 C C . VAL A 1 213 ? 22.012 1.158 -20.490 1.00 88.25 213 VAL A C 1
ATOM 1769 O O . VAL A 1 213 ? 21.817 1.916 -21.444 1.00 88.25 213 VAL A O 1
ATOM 1772 N N . SER A 1 214 ? 23.191 1.001 -19.898 1.00 88.75 214 SER A N 1
ATOM 1773 C CA . SER A 1 214 ? 24.433 1.627 -20.341 1.00 88.75 214 SER A CA 1
ATOM 1774 C C . SER A 1 214 ? 25.471 0.556 -20.656 1.00 88.75 214 SER A C 1
ATOM 1776 O O . SER A 1 214 ? 25.574 -0.456 -19.962 1.00 88.75 214 SER A O 1
ATOM 1778 N N . PHE A 1 215 ? 26.232 0.767 -21.730 1.00 89.06 215 PHE A N 1
ATOM 1779 C CA . PHE A 1 215 ? 27.188 -0.215 -22.229 1.00 89.06 215 PHE A CA 1
ATOM 1780 C C . PHE A 1 215 ? 28.562 0.406 -22.452 1.00 89.06 215 PHE A C 1
ATOM 1782 O O . PHE A 1 215 ? 28.706 1.395 -23.178 1.00 89.06 215 PHE A O 1
ATOM 1789 N N . PHE A 1 216 ? 29.578 -0.200 -21.846 1.00 90.44 216 PHE A N 1
ATOM 1790 C CA . PHE A 1 216 ? 30.940 0.312 -21.824 1.00 90.44 216 PHE A CA 1
ATOM 1791 C C . PHE A 1 216 ? 31.932 -0.732 -22.333 1.00 90.44 216 PHE A C 1
ATOM 1793 O O . PHE A 1 216 ? 31.776 -1.925 -22.083 1.00 90.44 216 PHE A O 1
ATOM 1800 N N . LYS A 1 217 ? 32.994 -0.266 -22.996 1.00 91.81 217 LYS A N 1
ATOM 1801 C CA . LYS A 1 217 ? 34.153 -1.075 -23.387 1.00 91.81 217 LYS A CA 1
ATOM 1802 C C . LYS A 1 217 ? 35.386 -0.611 -22.626 1.00 91.81 217 LYS A C 1
ATOM 1804 O O . LYS A 1 217 ? 35.601 0.592 -22.443 1.00 91.81 217 LYS A O 1
ATOM 1809 N N . ARG A 1 218 ? 36.202 -1.563 -22.187 1.00 91.44 218 ARG A N 1
ATOM 1810 C CA . ARG A 1 218 ? 37.455 -1.293 -21.492 1.00 91.44 218 ARG A CA 1
ATOM 1811 C C . ARG A 1 218 ? 38.556 -0.919 -22.482 1.00 91.44 218 ARG A C 1
ATOM 1813 O O . ARG A 1 218 ? 38.890 -1.677 -23.388 1.00 91.44 218 ARG A O 1
ATOM 1820 N N . PHE A 1 219 ? 39.145 0.245 -22.250 1.00 88.00 219 PHE A N 1
ATOM 1821 C CA . PHE A 1 219 ? 40.399 0.696 -22.850 1.00 88.00 219 PHE A CA 1
ATOM 1822 C C . PHE A 1 219 ? 41.364 1.065 -21.710 1.00 88.00 219 PHE A C 1
ATOM 1824 O O . PHE A 1 219 ? 41.613 0.245 -20.831 1.00 88.00 219 PHE A O 1
ATOM 1831 N N . SER A 1 220 ? 41.808 2.324 -21.612 1.00 87.19 220 SER A N 1
ATOM 1832 C CA . SER A 1 220 ? 42.467 2.893 -20.419 1.00 87.19 220 SER A CA 1
ATOM 1833 C C . SER A 1 220 ? 41.499 3.191 -19.253 1.00 87.19 220 SER A C 1
ATOM 1835 O O . SER A 1 220 ? 41.724 4.093 -18.453 1.00 87.19 220 SER A O 1
ATOM 1837 N N . GLY A 1 221 ? 40.382 2.463 -19.199 1.00 89.38 221 GLY A N 1
ATOM 1838 C CA . GLY A 1 221 ? 39.201 2.703 -18.368 1.00 89.38 221 GLY A CA 1
ATOM 1839 C C . GLY A 1 221 ? 37.932 2.272 -19.110 1.00 89.38 221 GLY A C 1
ATOM 1840 O O . GLY A 1 221 ? 37.981 2.020 -20.317 1.00 89.38 221 GLY A O 1
ATOM 1841 N N . TYR A 1 222 ? 36.800 2.179 -18.412 1.00 89.31 222 TYR A N 1
ATOM 1842 C CA . TYR A 1 222 ? 35.511 1.923 -19.059 1.00 89.31 222 TYR A CA 1
ATOM 1843 C C . TYR A 1 222 ? 35.031 3.188 -19.769 1.00 89.31 222 TYR A C 1
ATOM 1845 O O . TYR A 1 222 ? 34.818 4.222 -19.140 1.00 89.31 222 TYR A O 1
ATOM 1853 N N . ARG A 1 223 ? 34.894 3.113 -21.095 1.00 86.31 223 ARG A N 1
ATOM 1854 C CA . ARG A 1 223 ? 34.375 4.204 -21.928 1.00 86.31 223 ARG A CA 1
ATOM 1855 C C . ARG A 1 223 ? 33.044 3.789 -22.548 1.00 86.31 223 ARG A C 1
ATOM 1857 O O . ARG A 1 223 ? 32.916 2.614 -22.900 1.00 86.31 223 ARG A O 1
ATOM 1864 N N . PRO A 1 224 ? 32.071 4.707 -22.700 1.00 86.38 224 PRO A N 1
ATOM 1865 C CA . PRO A 1 224 ? 30.809 4.400 -23.366 1.00 86.38 224 PRO A CA 1
ATOM 1866 C C . PRO A 1 224 ? 31.075 3.804 -24.749 1.00 86.38 224 PRO A C 1
ATOM 1868 O O . PRO A 1 224 ? 31.744 4.425 -25.574 1.00 86.38 224 PRO A O 1
ATOM 1871 N N . PHE A 1 225 ? 30.602 2.581 -24.973 1.00 82.50 225 PHE A N 1
ATOM 1872 C CA . PHE A 1 225 ? 30.703 1.901 -26.265 1.00 82.50 225 PHE A CA 1
ATOM 1873 C C . PHE A 1 225 ? 29.433 2.114 -27.094 1.00 82.50 225 PHE A C 1
ATOM 1875 O O . PHE A 1 225 ? 29.498 2.188 -28.316 1.00 82.50 225 PHE A O 1
ATOM 1882 N N . MET A 1 226 ? 28.286 2.267 -26.427 1.00 78.50 226 MET A N 1
ATOM 1883 C CA . MET A 1 226 ? 27.004 2.627 -27.036 1.00 78.50 226 MET A CA 1
ATOM 1884 C C . MET A 1 226 ? 26.269 3.689 -26.207 1.00 78.50 226 MET A C 1
ATOM 1886 O O . MET A 1 226 ? 26.680 4.027 -25.095 1.00 78.50 226 MET A O 1
ATOM 1890 N N . TYR A 1 227 ? 25.189 4.237 -26.774 1.00 77.00 227 TYR A N 1
ATOM 1891 C CA . TYR A 1 227 ? 24.343 5.235 -26.121 1.00 77.00 227 TYR A CA 1
ATOM 1892 C C . TYR A 1 227 ? 23.666 4.667 -24.870 1.00 77.00 227 TYR A C 1
ATOM 1894 O O . TYR A 1 227 ? 23.255 3.509 -24.843 1.00 77.00 227 TYR A O 1
ATOM 1902 N N . ASN A 1 228 ? 23.511 5.516 -23.855 1.00 84.44 228 ASN A N 1
ATOM 1903 C CA . ASN A 1 228 ? 22.670 5.232 -22.702 1.00 84.44 228 ASN A CA 1
ATOM 1904 C C . ASN A 1 228 ? 21.197 5.274 -23.146 1.00 84.44 228 ASN A C 1
ATOM 1906 O O . ASN A 1 228 ? 20.724 6.298 -23.647 1.00 84.44 228 ASN A O 1
ATOM 1910 N N . VAL A 1 229 ? 20.489 4.155 -22.991 1.00 87.31 229 VAL A N 1
ATOM 1911 C CA . VAL A 1 229 ? 19.112 3.994 -23.459 1.00 87.31 229 VAL A CA 1
ATOM 1912 C C . VAL A 1 229 ? 18.184 3.757 -22.274 1.00 87.31 229 VAL A C 1
ATOM 1914 O O . VAL A 1 229 ? 18.371 2.813 -21.512 1.00 87.31 229 VAL A O 1
ATOM 1917 N N . THR A 1 230 ? 17.125 4.564 -22.171 1.00 86.69 230 THR A N 1
ATOM 1918 C CA . THR A 1 230 ? 15.999 4.320 -21.258 1.00 86.69 230 THR A CA 1
ATOM 1919 C C . THR A 1 230 ? 14.775 3.907 -22.063 1.00 86.69 230 THR A C 1
ATOM 1921 O O . THR A 1 230 ? 14.345 4.650 -22.945 1.00 86.69 230 THR A O 1
ATOM 1924 N N . VAL A 1 231 ? 14.184 2.756 -21.748 1.00 87.56 231 VAL A N 1
ATOM 1925 C CA . VAL A 1 231 ? 12.922 2.297 -22.348 1.00 87.56 231 VAL A CA 1
ATOM 1926 C C . VAL A 1 231 ? 11.901 1.954 -21.278 1.00 87.56 231 VAL A C 1
ATOM 1928 O O . VAL A 1 231 ? 12.250 1.404 -20.240 1.00 87.56 231 VAL A O 1
ATOM 1931 N N . ASP A 1 232 ? 10.623 2.216 -21.544 1.00 84.69 232 ASP A N 1
ATOM 1932 C CA . ASP A 1 232 ? 9.550 1.581 -20.780 1.00 84.69 232 ASP A CA 1
ATOM 1933 C C . ASP A 1 232 ? 9.486 0.104 -21.185 1.00 84.69 232 ASP A C 1
ATOM 1935 O O . ASP A 1 232 ? 9.145 -0.231 -22.321 1.00 84.69 232 ASP A O 1
ATOM 1939 N N . PHE A 1 233 ? 9.843 -0.777 -20.254 1.00 82.75 233 PHE A N 1
ATOM 1940 C CA . PHE A 1 233 ? 9.936 -2.213 -20.476 1.00 82.75 233 PHE A CA 1
ATOM 1941 C C . PHE A 1 233 ? 8.591 -2.829 -20.876 1.00 82.75 233 PHE A C 1
ATOM 1943 O O . PHE A 1 233 ? 8.537 -3.671 -21.768 1.00 82.75 233 PHE A O 1
ATOM 1950 N N . CYS A 1 234 ? 7.485 -2.389 -20.272 1.00 81.19 234 CYS A N 1
ATOM 1951 C CA . CYS A 1 234 ? 6.162 -2.924 -20.586 1.00 81.19 234 CYS A CA 1
ATOM 1952 C C . CYS A 1 234 ? 5.677 -2.474 -21.965 1.00 81.19 234 CYS A C 1
ATOM 1954 O O . CYS A 1 234 ? 5.088 -3.267 -22.703 1.00 81.19 234 CYS A O 1
ATOM 1956 N N . ARG A 1 235 ? 5.966 -1.227 -22.346 1.00 83.88 235 ARG A N 1
ATOM 1957 C CA . ARG A 1 235 ? 5.699 -0.738 -23.703 1.00 83.88 235 ARG A CA 1
ATOM 1958 C C . ARG A 1 235 ? 6.583 -1.433 -24.738 1.00 83.88 235 ARG A C 1
ATOM 1960 O O . ARG A 1 235 ? 6.094 -1.787 -25.808 1.00 83.88 235 ARG A O 1
ATOM 1967 N N . PHE A 1 236 ? 7.853 -1.660 -24.411 1.00 87.75 236 PHE A N 1
ATOM 1968 C CA . PHE A 1 236 ? 8.790 -2.382 -25.265 1.00 87.75 236 PHE A CA 1
ATOM 1969 C C . PHE A 1 236 ? 8.309 -3.812 -25.545 1.00 87.75 236 PHE A C 1
ATOM 1971 O O . PHE A 1 236 ? 8.298 -4.222 -26.697 1.00 87.75 236 PHE A O 1
ATOM 1978 N N . LEU A 1 237 ? 7.811 -4.547 -24.547 1.00 86.44 237 LEU A N 1
ATOM 1979 C CA . LEU A 1 237 ? 7.299 -5.909 -24.761 1.00 86.44 237 LEU A CA 1
ATOM 1980 C C . LEU A 1 237 ? 6.079 -5.966 -25.693 1.00 86.44 237 LEU A C 1
ATOM 1982 O O . LEU A 1 237 ? 5.903 -6.950 -26.403 1.00 86.44 237 LEU A O 1
ATOM 1986 N N . LYS A 1 238 ? 5.251 -4.911 -25.728 1.00 86.19 238 LYS A N 1
ATOM 1987 C CA . LYS A 1 238 ? 4.134 -4.803 -26.687 1.00 86.19 238 LYS A CA 1
ATOM 1988 C C . LYS A 1 238 ? 4.623 -4.590 -28.123 1.00 86.19 238 LYS A C 1
ATOM 1990 O O . LYS A 1 238 ? 3.958 -5.016 -29.061 1.00 86.19 238 LYS A O 1
ATOM 1995 N N . ASN A 1 239 ? 5.755 -3.909 -28.302 1.00 88.38 239 ASN A N 1
ATOM 1996 C CA . ASN A 1 239 ? 6.369 -3.674 -29.607 1.00 88.38 239 ASN A CA 1
ATOM 1997 C C . ASN A 1 239 ? 7.907 -3.712 -29.501 1.00 88.38 239 ASN A C 1
ATOM 1999 O O . ASN A 1 239 ? 8.535 -2.650 -29.400 1.00 88.38 239 ASN A O 1
ATOM 2003 N N . PRO A 1 240 ? 8.532 -4.907 -29.547 1.00 88.62 240 PRO A N 1
ATOM 2004 C CA . PRO A 1 240 ? 9.980 -5.050 -29.359 1.00 88.62 240 PRO A CA 1
ATOM 2005 C C . PRO A 1 240 ? 10.814 -4.331 -30.427 1.00 88.62 240 PRO A C 1
ATOM 2007 O O . PRO A 1 240 ? 11.952 -3.943 -30.189 1.00 88.62 240 PRO A O 1
ATOM 2010 N N . ASN A 1 241 ? 10.240 -4.066 -31.602 1.00 89.31 241 ASN A N 1
ATOM 2011 C CA . ASN A 1 241 ? 10.917 -3.331 -32.672 1.00 89.31 241 ASN A CA 1
ATOM 2012 C C . ASN A 1 241 ? 11.011 -1.815 -32.404 1.00 89.31 241 ASN A C 1
ATOM 2014 O O . ASN A 1 241 ? 11.660 -1.103 -33.164 1.00 89.31 241 ASN A O 1
ATOM 2018 N N . SER A 1 242 ? 10.399 -1.316 -31.324 1.00 88.69 242 SER A N 1
ATOM 2019 C CA . SER A 1 242 ? 10.463 0.096 -30.916 1.00 88.69 242 SER A CA 1
ATOM 2020 C C . SER A 1 242 ? 11.866 0.565 -30.517 1.00 88.69 242 SER A C 1
ATOM 2022 O O . SER A 1 242 ? 12.155 1.757 -30.602 1.00 88.69 242 SER A O 1
ATOM 2024 N N . ASN A 1 243 ? 12.747 -0.346 -30.094 1.00 89.06 243 ASN A N 1
ATOM 2025 C CA . ASN A 1 243 ? 14.128 -0.023 -29.757 1.00 89.06 243 ASN A CA 1
ATOM 2026 C C . ASN A 1 243 ? 15.066 -1.157 -30.183 1.00 89.06 243 ASN A C 1
ATOM 2028 O O . ASN A 1 243 ? 15.129 -2.193 -29.526 1.00 89.06 243 ASN A O 1
ATOM 2032 N N . ALA A 1 244 ? 15.814 -0.953 -31.270 1.00 88.69 244 ALA A N 1
ATOM 2033 C CA . ALA A 1 244 ? 16.694 -1.975 -31.837 1.00 88.69 244 ALA A CA 1
ATOM 2034 C C . ALA A 1 244 ? 17.791 -2.446 -30.864 1.00 88.69 244 ALA A C 1
ATOM 2036 O O . ALA A 1 244 ? 18.096 -3.635 -30.824 1.00 88.69 244 ALA A O 1
ATOM 2037 N N . PHE A 1 245 ? 18.339 -1.537 -30.050 1.00 87.12 245 PHE A N 1
ATOM 2038 C CA . PHE A 1 245 ? 19.379 -1.865 -29.074 1.00 87.12 245 PHE A CA 1
ATOM 2039 C C . PHE A 1 245 ? 18.851 -2.802 -27.984 1.00 87.12 245 PHE A C 1
ATOM 2041 O O . PHE A 1 245 ? 19.435 -3.850 -27.729 1.00 87.12 245 PHE A O 1
ATOM 2048 N N . VAL A 1 246 ? 17.710 -2.476 -27.375 1.00 88.50 246 VAL A N 1
ATOM 2049 C CA . VAL A 1 246 ? 17.105 -3.346 -26.353 1.00 88.50 246 VAL A CA 1
ATOM 2050 C C . VAL A 1 246 ? 16.586 -4.644 -26.976 1.00 88.50 246 VAL A C 1
ATOM 2052 O O . VAL A 1 246 ? 16.711 -5.702 -26.366 1.00 88.50 246 VAL A O 1
ATOM 2055 N N . ASN A 1 247 ? 16.082 -4.600 -28.214 1.00 90.50 247 ASN A N 1
ATOM 2056 C CA . ASN A 1 247 ? 15.646 -5.784 -28.959 1.00 90.50 247 ASN A CA 1
ATOM 2057 C C . ASN A 1 247 ? 16.785 -6.777 -29.212 1.00 90.50 247 ASN A C 1
ATOM 2059 O O . ASN A 1 247 ? 16.571 -7.981 -29.108 1.00 90.50 247 ASN A O 1
ATOM 2063 N N . PHE A 1 248 ? 17.996 -6.288 -29.496 1.00 89.94 248 PHE A N 1
ATOM 2064 C CA . PHE A 1 248 ? 19.175 -7.137 -29.663 1.00 89.94 248 PHE A CA 1
ATOM 2065 C C . PHE A 1 248 ? 19.442 -7.993 -28.417 1.00 89.94 248 PHE A C 1
ATOM 2067 O O . PHE A 1 248 ? 19.588 -9.209 -28.530 1.00 89.94 248 PHE A O 1
ATOM 2074 N N . TRP A 1 249 ? 19.437 -7.376 -27.232 1.00 88.12 249 TRP A N 1
ATOM 2075 C CA . TRP A 1 249 ? 19.638 -8.082 -25.963 1.00 88.12 249 TRP A CA 1
ATOM 2076 C C . TRP A 1 249 ? 18.433 -8.939 -25.573 1.00 88.12 249 TRP A C 1
ATOM 2078 O O . TRP A 1 249 ? 18.593 -10.057 -25.094 1.00 88.12 249 TRP A O 1
ATOM 2088 N N . TYR A 1 250 ? 17.218 -8.446 -25.814 1.00 89.44 250 TYR A N 1
ATOM 2089 C CA . TYR A 1 250 ? 15.981 -9.175 -25.546 1.00 89.44 250 TYR A CA 1
ATOM 2090 C C . TYR A 1 250 ? 15.914 -10.498 -26.320 1.00 89.44 250 TYR A C 1
ATOM 2092 O O . TYR A 1 250 ? 15.627 -11.536 -25.726 1.00 89.44 250 TYR A O 1
ATOM 2100 N N . ARG A 1 251 ? 16.252 -10.488 -27.617 1.00 90.06 251 ARG A N 1
ATOM 2101 C CA . ARG A 1 251 ? 16.271 -11.687 -28.472 1.00 90.06 251 ARG A CA 1
ATOM 2102 C C . ARG A 1 251 ? 17.240 -12.764 -27.994 1.00 90.06 251 ARG A C 1
ATOM 2104 O O . ARG A 1 251 ? 16.960 -13.937 -28.184 1.00 90.06 251 ARG A O 1
ATOM 2111 N N . MET A 1 252 ? 18.336 -12.377 -27.343 1.00 89.94 252 MET A N 1
ATOM 2112 C CA . MET A 1 252 ? 19.305 -13.326 -26.791 1.00 89.94 252 MET A CA 1
ATOM 2113 C C . MET A 1 252 ? 18.701 -14.185 -25.670 1.00 89.94 252 MET A C 1
ATOM 2115 O O . MET A 1 252 ? 19.077 -15.340 -25.512 1.00 89.94 252 MET A O 1
ATOM 2119 N N . VAL A 1 253 ? 17.777 -13.630 -24.876 1.00 90.56 253 VAL A N 1
ATOM 2120 C CA . VAL A 1 253 ? 17.301 -14.259 -23.629 1.00 90.56 253 VAL A CA 1
ATOM 2121 C C . VAL A 1 253 ? 15.826 -14.659 -23.647 1.00 90.56 253 VAL A C 1
ATOM 2123 O O . VAL A 1 253 ? 15.400 -15.415 -22.775 1.00 90.56 253 VAL A O 1
ATOM 2126 N N . VAL A 1 254 ? 15.025 -14.155 -24.592 1.00 90.38 254 VAL A N 1
ATOM 2127 C CA . VAL A 1 254 ? 13.560 -14.317 -24.590 1.00 90.38 254 VAL A CA 1
ATOM 2128 C C . VAL A 1 254 ? 13.119 -15.782 -24.598 1.00 90.38 254 VAL A C 1
ATOM 2130 O O . VAL A 1 254 ? 12.271 -16.148 -23.787 1.00 90.38 254 VAL A O 1
ATOM 2133 N N . ASP A 1 255 ? 13.742 -16.627 -25.420 1.00 90.38 255 ASP A N 1
ATOM 2134 C CA . ASP A 1 255 ? 13.366 -18.043 -25.570 1.00 90.38 255 ASP A CA 1
ATOM 2135 C C . ASP A 1 255 ? 13.807 -18.912 -24.381 1.00 90.38 255 ASP A C 1
ATOM 2137 O O . ASP A 1 255 ? 13.274 -19.996 -24.151 1.00 90.38 255 ASP A O 1
ATOM 2141 N N . TYR A 1 256 ? 14.749 -18.404 -23.585 1.00 91.81 256 TYR A N 1
ATOM 2142 C CA . TYR A 1 256 ? 15.315 -19.070 -22.410 1.00 91.81 256 TYR A CA 1
ATOM 2143 C C . TYR A 1 256 ? 14.874 -18.410 -21.104 1.00 91.81 256 TYR A C 1
ATOM 2145 O O . TYR A 1 256 ? 15.475 -18.626 -20.049 1.00 91.81 256 TYR A O 1
ATOM 2153 N N . SER A 1 257 ? 13.838 -17.573 -21.149 1.00 89.31 257 SER A N 1
ATOM 2154 C CA . SER A 1 257 ? 13.347 -16.855 -19.981 1.00 89.31 257 SER A CA 1
ATOM 2155 C C . SER A 1 257 ? 11.831 -16.820 -19.909 1.00 89.31 257 SER A C 1
ATOM 2157 O O . SER A 1 257 ? 11.112 -17.011 -20.883 1.00 89.31 257 SER A O 1
ATOM 2159 N N . ASN A 1 258 ? 11.321 -16.503 -18.724 1.00 87.00 258 ASN A N 1
ATOM 2160 C CA . ASN A 1 258 ? 9.902 -16.216 -18.530 1.00 87.00 258 ASN A CA 1
ATOM 2161 C C . ASN A 1 258 ? 9.532 -14.762 -18.879 1.00 87.00 258 ASN A C 1
ATOM 2163 O O . ASN A 1 258 ? 8.520 -14.259 -18.396 1.00 87.00 258 ASN A O 1
ATOM 2167 N N . ILE A 1 259 ? 10.346 -14.070 -19.687 1.00 85.88 259 ILE A N 1
ATOM 2168 C CA . ILE A 1 259 ? 10.109 -12.672 -20.057 1.00 85.88 259 ILE A CA 1
ATOM 2169 C C . ILE A 1 259 ? 9.038 -12.559 -21.149 1.00 85.88 259 ILE A C 1
ATOM 2171 O O . ILE A 1 259 ? 8.400 -11.522 -21.258 1.00 85.88 259 ILE A O 1
ATOM 2175 N N . ASN A 1 260 ? 8.756 -13.593 -21.939 1.00 81.62 260 ASN A N 1
ATOM 2176 C CA . ASN A 1 260 ? 7.750 -13.499 -23.001 1.00 81.62 260 ASN A CA 1
ATOM 2177 C C . ASN A 1 260 ? 6.298 -13.579 -22.476 1.00 81.62 260 ASN A C 1
ATOM 2179 O O . ASN A 1 260 ? 5.586 -14.552 -22.713 1.00 81.62 260 ASN A O 1
ATOM 2183 N N . HIS A 1 261 ? 5.854 -12.576 -21.716 1.00 76.88 261 HIS A N 1
ATOM 2184 C CA . HIS A 1 261 ? 4.463 -12.432 -21.302 1.00 76.88 261 HIS A CA 1
ATOM 2185 C C . HIS A 1 261 ? 4.054 -10.959 -21.206 1.00 76.88 261 HIS A C 1
ATOM 2187 O O . HIS A 1 261 ? 4.879 -10.056 -21.061 1.00 76.88 261 HIS A O 1
ATOM 2193 N N . THR A 1 262 ? 2.749 -10.701 -21.241 1.00 72.94 262 THR A N 1
ATOM 2194 C CA . THR A 1 262 ? 2.197 -9.357 -21.060 1.00 72.94 262 THR A CA 1
ATOM 2195 C C . THR A 1 262 ? 2.391 -8.882 -19.621 1.00 72.94 262 THR A C 1
ATOM 2197 O O . THR A 1 262 ? 2.145 -9.621 -18.668 1.00 72.94 262 THR A O 1
ATOM 2200 N N . CYS A 1 263 ? 2.858 -7.643 -19.439 1.00 73.31 263 CYS A N 1
ATOM 2201 C CA . CYS A 1 263 ? 2.892 -7.019 -18.116 1.00 73.31 263 CYS A CA 1
ATOM 2202 C C . CYS A 1 263 ? 1.504 -7.081 -17.445 1.00 73.31 263 CYS A C 1
ATOM 2204 O O . CYS A 1 263 ? 0.504 -6.937 -18.150 1.00 73.31 263 CYS A O 1
ATOM 2206 N N . PRO A 1 264 ? 1.421 -7.227 -16.106 1.00 69.44 264 PRO A N 1
ATOM 2207 C CA . PRO A 1 264 ? 2.502 -7.115 -15.116 1.00 69.44 264 PRO A CA 1
ATOM 2208 C C . PRO A 1 264 ? 3.204 -8.439 -14.734 1.00 69.44 264 PRO A C 1
ATOM 2210 O O . PRO A 1 264 ? 2.585 -9.478 -14.535 1.00 69.44 264 PRO A O 1
ATOM 2213 N N . TYR A 1 265 ? 4.526 -8.372 -14.525 1.00 68.69 265 TYR A N 1
ATOM 2214 C CA . TYR A 1 265 ? 5.317 -9.444 -13.894 1.00 68.69 265 TYR A CA 1
ATOM 2215 C C . TYR A 1 265 ? 5.012 -9.540 -12.402 1.00 68.69 265 TYR A C 1
ATOM 2217 O O . TYR A 1 265 ? 5.418 -8.666 -11.633 1.00 68.69 265 TYR A O 1
ATOM 2225 N N . ASN A 1 266 ? 4.335 -10.619 -12.013 1.00 62.41 266 ASN A N 1
ATOM 2226 C CA . ASN A 1 266 ? 4.019 -10.940 -10.618 1.00 62.41 266 ASN A CA 1
ATOM 2227 C C . ASN A 1 266 ? 5.013 -11.933 -9.994 1.00 62.41 266 ASN A C 1
ATOM 2229 O O . ASN A 1 266 ? 4.978 -12.174 -8.790 1.00 62.41 266 ASN A O 1
ATOM 2233 N N . ARG A 1 267 ? 5.886 -12.529 -10.812 1.00 67.88 267 ARG A N 1
ATOM 2234 C CA . ARG A 1 267 ? 6.913 -13.495 -10.404 1.00 67.88 267 ARG A CA 1
ATOM 2235 C C . ARG A 1 267 ? 8.291 -12.986 -10.825 1.00 67.88 267 ARG A C 1
ATOM 2237 O O . ARG A 1 267 ? 8.391 -12.099 -11.670 1.00 67.88 267 ARG A O 1
ATOM 2244 N N . HIS A 1 268 ? 9.342 -13.535 -10.222 1.00 72.81 268 HIS A N 1
ATOM 2245 C CA . HIS A 1 268 ? 10.720 -13.178 -10.560 1.00 72.81 268 HIS A CA 1
ATOM 2246 C C . HIS A 1 268 ? 11.027 -13.497 -12.026 1.00 72.81 268 HIS A C 1
ATOM 2248 O O . HIS A 1 268 ? 10.645 -14.563 -12.516 1.00 72.81 268 HIS A O 1
ATOM 2254 N N . ILE A 1 269 ? 11.735 -12.586 -12.695 1.00 77.62 269 ILE A N 1
ATOM 2255 C CA . ILE A 1 269 ? 12.306 -12.849 -14.014 1.00 77.62 269 ILE A CA 1
ATOM 2256 C C . ILE A 1 269 ? 13.429 -13.866 -13.834 1.00 77.62 269 ILE A C 1
ATOM 2258 O O . ILE A 1 269 ? 14.291 -13.696 -12.972 1.00 77.62 269 ILE A O 1
ATOM 2262 N N . ARG A 1 270 ? 13.397 -14.934 -14.626 1.00 83.44 270 ARG A N 1
ATOM 2263 C CA . ARG A 1 270 ? 14.394 -15.994 -14.592 1.00 83.44 270 ARG A CA 1
ATOM 2264 C C . ARG A 1 270 ? 14.798 -16.352 -16.010 1.00 83.44 270 ARG A C 1
ATOM 2266 O O . ARG A 1 270 ? 13.936 -16.559 -16.860 1.00 83.44 270 ARG A O 1
ATOM 2273 N N . VAL A 1 271 ? 16.104 -16.441 -16.215 1.00 87.75 271 VAL A N 1
ATOM 2274 C CA . VAL A 1 271 ? 16.726 -17.006 -17.409 1.00 87.75 271 VAL A CA 1
ATOM 2275 C C . VAL A 1 271 ? 17.257 -18.376 -17.001 1.00 87.75 271 VAL A C 1
ATOM 2277 O O . VAL A 1 271 ? 18.031 -18.472 -16.048 1.00 87.75 271 VAL A O 1
ATOM 2280 N N . GLU A 1 272 ? 16.808 -19.437 -17.661 1.00 87.94 272 GLU A N 1
ATOM 2281 C CA . GLU A 1 272 ? 17.235 -20.804 -17.369 1.00 87.94 272 GLU A CA 1
ATOM 2282 C C . GLU A 1 272 ? 17.928 -21.413 -18.584 1.00 87.94 272 GLU A C 1
ATOM 2284 O O . GLU A 1 272 ? 17.373 -21.441 -19.677 1.00 87.94 272 GLU A O 1
ATOM 2289 N N . LYS A 1 273 ? 19.130 -21.963 -18.361 1.00 90.56 273 LYS A N 1
ATOM 2290 C CA . LYS A 1 273 ? 19.876 -22.756 -19.352 1.00 90.56 273 LYS A CA 1
ATOM 2291 C C . LYS A 1 273 ? 20.099 -22.031 -20.689 1.00 90.56 273 LYS A C 1
ATOM 2293 O O . LYS A 1 273 ? 19.923 -22.642 -21.735 1.00 90.56 273 LYS A O 1
ATOM 2298 N N . LEU A 1 274 ? 20.504 -20.757 -20.647 1.00 91.44 274 LEU A N 1
ATOM 2299 C CA . LEU A 1 274 ? 20.908 -20.014 -21.844 1.00 91.44 274 LEU A CA 1
ATOM 2300 C C . LEU A 1 274 ? 22.174 -20.650 -22.458 1.00 91.44 274 LEU A C 1
ATOM 2302 O O . LEU A 1 274 ? 23.219 -20.639 -21.799 1.00 91.44 274 LEU A O 1
ATOM 2306 N N . PRO A 1 275 ? 22.105 -21.212 -23.676 1.00 93.75 275 PRO A N 1
ATOM 2307 C CA . PRO A 1 275 ? 23.247 -21.852 -24.317 1.00 93.75 275 PRO A CA 1
ATOM 2308 C C . PRO A 1 275 ? 24.281 -20.827 -24.803 1.00 93.75 275 PRO A C 1
ATOM 2310 O O . PRO A 1 275 ? 23.931 -19.737 -25.259 1.00 93.75 275 PRO A O 1
ATOM 2313 N N . ILE A 1 276 ? 25.569 -21.171 -24.716 1.00 91.62 276 ILE A N 1
ATOM 2314 C CA . ILE A 1 276 ? 26.660 -20.259 -25.099 1.00 91.62 276 ILE A CA 1
ATOM 2315 C C . ILE A 1 276 ? 26.723 -20.022 -26.612 1.00 91.62 276 ILE A C 1
ATOM 2317 O O . ILE A 1 276 ? 27.123 -18.951 -27.049 1.00 91.62 276 ILE A O 1
ATOM 2321 N N . ASP A 1 277 ? 26.295 -20.990 -27.418 1.00 92.19 277 ASP A N 1
ATOM 2322 C CA . ASP A 1 277 ? 26.208 -20.894 -28.875 1.00 92.19 277 ASP A CA 1
ATOM 2323 C C . ASP A 1 277 ? 25.210 -19.821 -29.320 1.00 92.19 277 ASP A C 1
ATOM 2325 O O . ASP A 1 277 ? 25.515 -19.058 -30.233 1.00 92.19 277 ASP A O 1
ATOM 2329 N N . VAL A 1 278 ? 24.079 -19.685 -28.619 1.00 91.94 278 VAL A N 1
ATOM 2330 C CA . VAL A 1 278 ? 23.099 -18.613 -28.864 1.00 91.94 278 VAL A CA 1
ATOM 2331 C C . VAL A 1 278 ? 23.716 -17.245 -28.582 1.00 91.94 278 VAL A C 1
ATOM 2333 O O . VAL A 1 278 ? 23.573 -16.317 -29.377 1.00 91.94 278 VAL A O 1
ATOM 2336 N N . VAL A 1 279 ? 24.442 -17.123 -27.467 1.00 90.69 279 VAL A N 1
ATOM 2337 C CA . VAL A 1 279 ? 25.140 -15.881 -27.105 1.00 90.69 279 VAL A CA 1
ATOM 2338 C C . VAL A 1 279 ? 26.224 -15.554 -28.132 1.00 90.69 279 VAL A C 1
ATOM 2340 O O . VAL A 1 279 ? 26.294 -14.419 -28.599 1.00 90.69 279 VAL A O 1
ATOM 2343 N N . ASN A 1 280 ? 27.031 -16.543 -28.520 1.00 91.25 280 ASN A N 1
ATOM 2344 C CA . ASN A 1 280 ? 28.098 -16.374 -29.501 1.00 91.25 280 ASN A CA 1
ATOM 2345 C C . ASN A 1 280 ? 27.533 -15.933 -30.849 1.00 91.25 280 ASN A C 1
ATOM 2347 O O . ASN A 1 280 ? 27.952 -14.901 -31.352 1.00 91.25 280 ASN A O 1
ATOM 2351 N N . PHE A 1 281 ? 26.524 -16.630 -31.378 1.00 92.38 281 PHE A N 1
ATOM 2352 C CA . PHE A 1 281 ? 25.872 -16.263 -32.635 1.00 92.38 281 PHE A CA 1
ATOM 2353 C C . PHE A 1 281 ? 25.362 -14.816 -32.615 1.00 92.38 281 PHE A C 1
ATOM 2355 O O . PHE A 1 281 ? 25.595 -14.047 -33.548 1.00 92.38 281 PHE A O 1
ATOM 2362 N N . GLN A 1 282 ? 24.718 -14.410 -31.519 1.00 90.88 282 GLN A N 1
ATOM 2363 C CA . GLN A 1 282 ? 24.214 -13.050 -31.367 1.00 90.88 282 GLN A CA 1
ATOM 2364 C C . GLN A 1 282 ? 25.355 -12.008 -31.356 1.00 90.88 282 GLN A C 1
ATOM 2366 O O . GLN A 1 282 ? 25.202 -10.925 -31.919 1.00 90.88 282 GLN A O 1
ATOM 2371 N N . MET A 1 283 ? 26.499 -12.332 -30.748 1.00 89.88 283 MET A N 1
ATOM 2372 C CA . MET A 1 283 ? 27.639 -11.421 -30.558 1.00 89.88 283 MET A CA 1
ATOM 2373 C C . MET A 1 283 ? 28.682 -11.456 -31.689 1.00 89.88 283 MET A C 1
ATOM 2375 O O . MET A 1 283 ? 29.526 -10.561 -31.750 1.00 89.88 283 MET A O 1
ATOM 2379 N N . THR A 1 284 ? 28.654 -12.461 -32.570 1.00 90.12 284 THR A N 1
ATOM 2380 C CA . THR A 1 284 ? 29.599 -12.606 -33.692 1.00 90.12 284 THR A CA 1
ATOM 2381 C C . THR A 1 284 ? 28.931 -12.460 -35.053 1.00 90.12 284 THR A C 1
ATOM 2383 O O . THR A 1 284 ? 29.486 -11.789 -35.915 1.00 90.12 284 THR A O 1
ATOM 2386 N N . GLU A 1 285 ? 27.742 -13.037 -35.253 1.00 90.38 285 GLU A N 1
ATOM 2387 C CA . GLU A 1 285 ? 27.066 -13.056 -36.560 1.00 90.38 285 GLU A CA 1
ATOM 2388 C C . GLU A 1 285 ? 26.021 -11.943 -36.686 1.00 90.38 285 GLU A C 1
ATOM 2390 O O . GLU A 1 285 ? 25.957 -11.254 -37.703 1.00 90.38 285 GLU A O 1
ATOM 2395 N N . VAL A 1 286 ? 25.188 -11.746 -35.655 1.00 89.44 286 VAL A N 1
ATOM 2396 C CA . VAL A 1 286 ? 24.086 -10.765 -35.713 1.00 89.44 286 VAL A CA 1
ATOM 2397 C C . VAL A 1 286 ? 24.605 -9.336 -35.585 1.00 89.44 286 VAL A C 1
ATOM 2399 O O . VAL A 1 286 ? 24.239 -8.467 -36.376 1.00 89.44 286 VAL A O 1
ATOM 2402 N N . LEU A 1 287 ? 25.448 -9.082 -34.585 1.00 88.31 287 LEU A N 1
ATOM 2403 C CA . LEU A 1 287 ? 26.186 -7.832 -34.453 1.00 88.31 287 LEU A CA 1
ATOM 2404 C C . LEU A 1 287 ? 27.618 -8.177 -34.026 1.00 88.31 287 LEU A C 1
ATOM 2406 O O . LEU A 1 287 ? 27.804 -8.506 -32.860 1.00 88.31 287 LEU A O 1
ATOM 2410 N N . PRO A 1 288 ? 28.615 -8.125 -34.929 1.00 88.62 288 PRO A N 1
ATOM 2411 C CA . PRO A 1 288 ? 29.981 -8.556 -34.636 1.00 88.62 288 PRO A CA 1
ATOM 2412 C C . PRO A 1 288 ? 30.667 -7.587 -33.668 1.00 88.62 288 PRO A C 1
ATOM 2414 O O . PRO A 1 288 ? 31.165 -6.527 -34.062 1.00 88.62 288 PRO A O 1
ATOM 2417 N N . PHE A 1 289 ? 30.700 -7.944 -32.385 1.00 88.44 289 PHE A N 1
ATOM 2418 C CA . PHE A 1 289 ? 31.419 -7.167 -31.382 1.00 88.44 289 PHE A CA 1
ATOM 2419 C C . PHE A 1 289 ? 32.927 -7.417 -31.490 1.00 88.44 289 PHE A C 1
ATOM 2421 O O . PHE A 1 289 ? 33.360 -8.564 -31.582 1.00 88.44 289 PHE A O 1
ATOM 2428 N N . PRO A 1 290 ? 33.761 -6.365 -31.423 1.00 89.62 290 PRO A N 1
ATOM 2429 C CA . PRO A 1 290 ? 35.204 -6.549 -31.394 1.00 89.62 290 PRO A CA 1
ATOM 2430 C C . PRO A 1 290 ? 35.639 -7.208 -30.083 1.00 89.62 290 PRO A C 1
ATOM 2432 O O . PRO A 1 290 ? 35.030 -6.982 -29.038 1.00 89.62 290 PRO A O 1
ATOM 2435 N N . GLU A 1 291 ? 36.746 -7.939 -30.094 1.00 89.56 291 GLU A N 1
ATOM 2436 C CA . GLU A 1 291 ? 37.285 -8.540 -28.871 1.00 89.56 291 GLU A CA 1
ATOM 2437 C C . GLU A 1 291 ? 37.630 -7.476 -27.806 1.00 89.56 291 GLU A C 1
ATOM 2439 O O . GLU A 1 291 ? 37.960 -6.316 -28.114 1.00 89.56 291 GLU A O 1
ATOM 2444 N N . GLY A 1 292 ? 37.502 -7.859 -26.534 1.00 90.69 292 GLY A N 1
ATOM 2445 C CA . GLY A 1 292 ? 37.844 -7.035 -25.374 1.00 90.69 292 GLY A CA 1
ATOM 2446 C C . GLY A 1 292 ? 36.903 -7.227 -24.185 1.00 90.69 292 GLY A C 1
ATOM 2447 O O . GLY A 1 292 ? 35.949 -7.999 -24.247 1.00 90.69 292 GLY A O 1
ATOM 2448 N N . ASP A 1 293 ? 37.168 -6.478 -23.113 1.00 91.56 293 ASP A N 1
ATOM 2449 C CA . ASP A 1 293 ? 36.338 -6.497 -21.906 1.00 91.56 293 ASP A CA 1
ATOM 2450 C C . ASP A 1 293 ? 35.207 -5.465 -22.009 1.00 91.56 293 ASP A C 1
ATOM 2452 O O . ASP A 1 293 ? 35.430 -4.300 -22.365 1.00 91.56 293 ASP A O 1
ATOM 2456 N N . TYR A 1 294 ? 34.000 -5.878 -21.628 1.00 90.44 294 TYR A N 1
ATOM 2457 C CA . TYR A 1 294 ? 32.795 -5.053 -21.665 1.00 90.44 294 TYR A CA 1
ATOM 2458 C C . TYR A 1 294 ? 32.089 -5.034 -20.312 1.00 90.44 294 TYR A C 1
ATOM 2460 O O . TYR A 1 294 ? 32.157 -5.991 -19.544 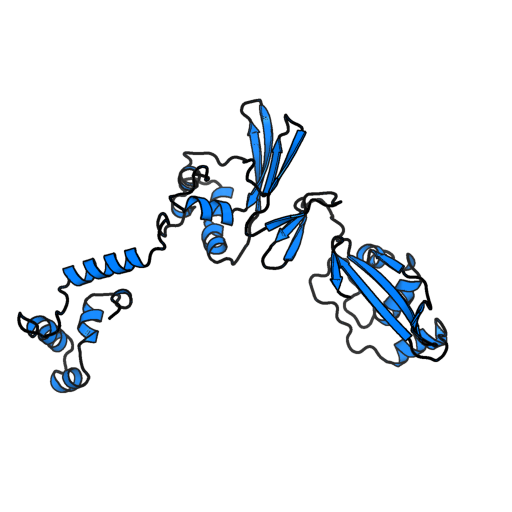1.00 90.44 294 TYR A O 1
ATOM 2468 N N . LEU A 1 295 ? 31.382 -3.939 -20.046 1.00 89.88 295 LEU A N 1
ATOM 2469 C CA . LEU A 1 295 ? 30.528 -3.762 -18.877 1.00 89.88 295 LEU A CA 1
ATOM 2470 C C . LEU A 1 295 ? 29.126 -3.365 -19.343 1.00 89.88 295 LEU A C 1
ATOM 2472 O O . LEU A 1 295 ? 28.966 -2.406 -20.103 1.00 89.88 295 LEU A O 1
ATOM 2476 N N . ILE A 1 296 ? 28.122 -4.089 -18.854 1.00 88.31 296 ILE A N 1
ATOM 2477 C CA . ILE A 1 296 ? 26.708 -3.733 -18.974 1.00 88.31 296 ILE A CA 1
ATOM 2478 C C . ILE A 1 296 ? 26.249 -3.271 -17.596 1.00 88.31 296 ILE A C 1
ATOM 2480 O O . ILE A 1 296 ? 26.375 -4.010 -16.624 1.00 88.31 296 ILE A O 1
ATOM 2484 N N . GLU A 1 297 ? 25.694 -2.069 -17.529 1.00 89.56 297 GLU A N 1
ATOM 2485 C CA . GLU A 1 297 ? 25.022 -1.547 -16.344 1.00 89.56 297 GLU A CA 1
ATOM 2486 C C . GLU A 1 297 ? 23.528 -1.437 -16.652 1.00 89.56 297 GLU A C 1
ATOM 2488 O O . GLU A 1 297 ? 23.140 -0.834 -17.658 1.00 89.56 297 GLU A O 1
ATOM 2493 N N . SER A 1 298 ? 22.683 -2.046 -15.816 1.00 86.94 298 SER A N 1
ATOM 2494 C CA . SER A 1 298 ? 21.232 -2.048 -16.009 1.00 86.94 298 SER A CA 1
ATOM 2495 C C . SER A 1 298 ? 20.525 -1.510 -14.774 1.00 86.94 298 SER A C 1
ATOM 2497 O O . SER A 1 298 ? 20.397 -2.196 -13.764 1.00 86.94 298 SER A O 1
ATOM 2499 N N . THR A 1 299 ? 19.993 -0.299 -14.871 1.00 87.19 299 THR A N 1
ATOM 2500 C CA . THR A 1 299 ? 19.196 0.299 -13.806 1.00 87.19 299 THR A CA 1
ATOM 2501 C C . THR A 1 299 ? 17.707 0.058 -14.054 1.00 87.19 299 THR A C 1
ATOM 2503 O O . THR A 1 299 ? 17.128 0.528 -15.035 1.00 87.19 299 THR A O 1
ATOM 2506 N N . TRP A 1 300 ? 17.058 -0.640 -13.124 1.00 81.56 300 TRP A N 1
ATOM 2507 C CA . TRP A 1 300 ? 15.626 -0.929 -13.170 1.00 81.56 300 TRP A CA 1
ATOM 2508 C C . TRP A 1 300 ? 14.866 0.081 -12.323 1.00 81.56 300 TRP A C 1
ATOM 2510 O O . TRP A 1 300 ? 15.035 0.160 -11.104 1.00 81.56 300 TRP A O 1
ATOM 2520 N N . ILE A 1 301 ? 13.993 0.845 -12.963 1.00 77.69 301 ILE A N 1
ATOM 2521 C CA . ILE A 1 301 ? 13.209 1.911 -12.350 1.00 77.69 301 ILE A CA 1
ATOM 2522 C C . ILE A 1 301 ? 11.752 1.478 -12.385 1.00 77.69 301 ILE A C 1
ATOM 2524 O O . ILE A 1 301 ? 11.227 1.164 -13.443 1.00 77.69 301 ILE A O 1
ATOM 2528 N N . ALA A 1 302 ? 11.080 1.467 -11.238 1.00 72.06 302 ALA A N 1
ATOM 2529 C CA . ALA A 1 302 ? 9.645 1.213 -11.175 1.00 72.06 302 ALA A CA 1
ATOM 2530 C C . ALA A 1 302 ? 8.963 2.344 -10.416 1.00 72.06 302 ALA A C 1
ATOM 2532 O O . ALA A 1 302 ? 9.288 2.580 -9.243 1.00 72.06 302 ALA A O 1
ATOM 2533 N N . TYR A 1 303 ? 7.991 2.986 -11.072 1.00 66.31 303 TYR A N 1
ATOM 2534 C CA . TYR A 1 303 ? 7.285 4.167 -10.561 1.00 66.31 303 TYR A CA 1
ATOM 2535 C C . TYR A 1 303 ? 8.239 5.340 -10.284 1.00 66.31 303 TYR A C 1
ATOM 2537 O O . TYR A 1 303 ? 8.210 5.912 -9.197 1.00 66.31 303 TYR A O 1
ATOM 2545 N N . ASP A 1 304 ? 9.148 5.623 -11.223 1.00 64.31 304 ASP A N 1
ATOM 2546 C CA . ASP A 1 304 ? 10.193 6.658 -11.107 1.00 64.31 304 ASP A CA 1
ATOM 2547 C C . ASP A 1 304 ? 11.123 6.509 -9.888 1.00 64.31 304 ASP A C 1
ATOM 2549 O O . ASP A 1 304 ? 11.807 7.445 -9.474 1.00 64.31 304 ASP A O 1
ATOM 2553 N N . ILE A 1 305 ? 11.174 5.308 -9.305 1.00 64.56 305 ILE A N 1
ATOM 2554 C CA . ILE A 1 305 ? 12.065 4.960 -8.200 1.00 64.56 305 ILE A CA 1
ATOM 2555 C C . ILE A 1 305 ? 13.012 3.867 -8.679 1.00 64.56 305 ILE A C 1
ATOM 2557 O O . ILE A 1 305 ? 12.566 2.796 -9.101 1.00 64.56 305 ILE A O 1
ATOM 2561 N N . LYS A 1 306 ? 14.317 4.124 -8.565 1.00 73.75 306 LYS A N 1
ATOM 2562 C CA . LYS A 1 306 ? 15.380 3.144 -8.808 1.00 73.75 306 LYS A CA 1
ATOM 2563 C C . LYS A 1 306 ? 15.222 1.963 -7.846 1.00 73.75 306 LYS A C 1
ATOM 2565 O O . LYS A 1 306 ? 15.178 2.152 -6.631 1.00 73.75 306 LYS A O 1
ATOM 2570 N N . ARG A 1 307 ? 15.049 0.760 -8.393 1.00 73.00 307 ARG A N 1
ATOM 2571 C CA . ARG A 1 307 ? 14.825 -0.483 -7.638 1.00 73.00 307 ARG A CA 1
ATOM 2572 C C . ARG A 1 307 ? 16.065 -1.361 -7.593 1.00 73.00 307 ARG A C 1
ATOM 2574 O O . ARG A 1 307 ? 16.299 -1.980 -6.564 1.00 73.00 307 ARG A O 1
ATOM 2581 N N . VAL A 1 308 ? 16.803 -1.421 -8.698 1.00 76.75 308 VAL A N 1
ATOM 2582 C CA . VAL A 1 308 ? 17.995 -2.260 -8.885 1.00 76.75 308 VAL A CA 1
ATOM 2583 C C . VAL A 1 308 ? 18.971 -1.513 -9.799 1.00 76.75 308 VAL A C 1
ATOM 2585 O O . VAL A 1 308 ? 18.516 -0.767 -10.671 1.00 76.75 308 VAL A O 1
ATOM 2588 N N . GLU A 1 309 ? 20.269 -1.704 -9.579 1.00 73.62 309 GLU A N 1
ATOM 2589 C CA . GLU A 1 309 ? 21.404 -1.273 -10.413 1.00 73.62 309 GLU A CA 1
ATOM 2590 C C . GLU A 1 309 ? 22.358 -2.446 -10.608 1.00 73.62 309 GLU A C 1
ATOM 2592 O O . GLU A 1 309 ? 22.539 -3.188 -9.612 1.00 73.62 309 GLU A O 1
#

pLDDT: mean 83.35, std 10.79, range [46.72, 95.75]

Organism: Drosophila sechellia (NCBI:txid7238)